Protein AF-A0A2M9EPD6-F1 (afdb_monomer)

Sequence (281 aa):
MLKRLTQIVHKYWQMTLCPGFVTVFDPDNYRGTPIKAIAFRKDTQNWQAIFEQPELEELVIHSPSREQLAALARLPQLKRLHLILARVKDIAFLGELGQLEELALTLVSGFSDLSPLAKLTHLRSLHIEYLRGVTDFSALASLTGLRFLSIDGSLDAKQSIDSFDFLAGLSALEVFCAHHVSCKAPYPMFAAALQLENLQEVHLGRSAFPLEEYAFWEIHFPDVPGSRHELAMKLDGSDNLYFLGKGSGRVSKGSKNAEPKIAEFERKYQAIKAKVLEGYK

Nearest PDB structures (foldseek):
  4tzh-assembly2_B  TM=6.743E-01  e=1.017E-04  Leptospira interrogans
  7xzh-assembly1_A  TM=6.802E-01  e=8.161E-05  Homo sapiens
  4u09-assembly1_A  TM=5.422E-01  e=7.250E-06  Leptospira interrogans serovar Copenhageni str. Fiocruz L1-130
  4u06-assembly1_A  TM=4.716E-01  e=4.217E-05  Leptospira interrogans serovar Copenhageni str. Fiocruz L1-130
  7txh-assembly2_E  TM=3.694E-01  e=2.592E-04  Homo sapiens

Radius of gyration: 21.32 Å; Cα contacts (8 Å, |Δi|>4): 564; chains: 1; bounding box: 41×43×60 Å

Solvent-accessible surface area (backbone atoms only — not comparable to full-atom values): 14707 Å² total; per-residue (Å²): 111,74,77,58,54,59,45,50,58,52,54,61,54,36,69,84,58,55,94,82,79,62,55,71,70,56,75,90,72,71,78,92,68,79,44,44,62,44,30,51,43,53,82,51,72,73,62,71,59,61,79,74,32,92,54,41,28,31,42,37,34,42,40,49,39,73,66,59,57,66,50,49,51,78,45,43,69,26,29,32,43,34,42,30,55,29,78,41,77,62,53,61,55,58,34,53,28,46,50,20,32,33,42,34,40,33,50,29,30,56,38,48,72,47,60,35,59,48,51,30,68,53,26,31,35,41,40,36,30,26,51,51,73,34,36,64,51,57,40,54,22,63,34,40,56,23,27,36,41,35,47,24,22,48,101,90,44,62,28,48,35,56,59,48,59,27,39,47,33,22,45,44,24,27,35,44,37,41,33,46,36,40,66,80,51,63,88,71,50,62,60,28,49,79,51,36,81,46,55,55,37,38,44,66,32,60,54,43,45,55,53,66,56,48,37,48,36,32,69,79,36,71,86,30,51,55,27,66,73,73,59,63,41,68,50,90,99,47,70,36,30,37,34,47,16,41,86,55,53,68,40,48,62,89,41,94,58,28,65,62,51,49,57,49,50,51,52,52,50,52,55,47,37,53,43,54,74,70,53,78,125

Mean predicted aligned error: 6.71 Å

pLDDT: mean 87.96, std 18.53, range [25.2, 98.69]

Secondary structure (DSSP, 8-state):
-HHHHHHHHHHHHHTT--SSS--B--GGG--SPPPSEEEEETT-TTGGGGGG-TT--EEEEES--HHHHHHGGG-TT-SEEEEES-B-S--GGGGG-TT-SEEEEES-BS----GGGGG-TT--EEEEE--BT----GGGGG-TT--EEEEE--SS-PEEES-SGGGGG-TT--EEEE-SEEE-PPSPTTGGGGG-TT--EEEE-TTTS-HHHHHHHHHH-TTSTTSS--SEEEPTT-SEEEESSTT--EEETTSTTHHHHHHHHHHHHHHHHHHHHT---

Foldseek 3Di:
DVVVVCCVVVVVVVVVPVPDPEPADDVVPDDPDQDQEYEYEQPDPPPVCCLVRPNHAYYEYAAHDPVRLVCLLVCLNHQYYAYACYEDCENLSVLSNQNHQEYHYYNYENDADPLSCLSNQNHAYYHYEDYPNHAEPLNLLSNCNHAYDAHAYDPVAAAHHAAPLSLLSNQNHAEYHYARHEYDDDPPRCPSVLNHPNHQEYYYHQARAALLNLLVLCVSPVPHHRSDDDQWDDDPPDQWTAGGYHPSGIDGVPDPCRVVSSVVSVVVSVVSNVCVVVPPD

Structure (mmCIF, N/CA/C/O backbone):
data_AF-A0A2M9EPD6-F1
#
_entry.id   AF-A0A2M9EPD6-F1
#
loop_
_atom_site.group_PDB
_atom_site.id
_atom_site.type_symbol
_atom_site.label_atom_id
_atom_site.label_alt_id
_atom_site.label_comp_id
_atom_site.label_asym_id
_atom_site.label_entity_id
_atom_site.label_seq_id
_atom_site.pdbx_PDB_ins_code
_atom_site.Cartn_x
_atom_site.Cartn_y
_atom_site.Cartn_z
_atom_site.occupancy
_atom_site.B_iso_or_equiv
_atom_site.auth_seq_id
_atom_site.auth_comp_id
_atom_site.auth_asym_id
_atom_site.auth_atom_id
_atom_site.pdbx_PDB_model_num
ATOM 1 N N . MET A 1 1 ? -22.235 3.766 -12.274 1.00 37.25 1 MET A N 1
ATOM 2 C CA . MET A 1 1 ? -21.067 3.057 -11.706 1.00 37.25 1 MET A CA 1
ATOM 3 C C . MET A 1 1 ? -19.822 3.935 -11.629 1.00 37.25 1 MET A C 1
ATOM 5 O O . MET A 1 1 ? -19.306 4.061 -10.531 1.00 37.25 1 MET A O 1
ATOM 9 N N . LEU A 1 2 ? -19.420 4.644 -12.697 1.00 25.20 2 LEU A N 1
ATOM 10 C CA . LEU A 1 2 ? -18.251 5.552 -12.690 1.00 25.20 2 LEU A CA 1
ATOM 11 C C . LEU A 1 2 ? -18.235 6.597 -11.547 1.00 25.20 2 LEU A C 1
ATOM 13 O O . LEU A 1 2 ? -17.183 6.858 -10.986 1.00 25.20 2 LEU A O 1
ATOM 17 N N . LYS A 1 3 ? -19.399 7.128 -11.127 1.00 27.23 3 LYS A N 1
ATOM 18 C CA . LYS A 1 3 ? -19.512 8.087 -10.002 1.00 27.23 3 LYS A CA 1
ATOM 19 C C . LYS A 1 3 ? -19.259 7.490 -8.602 1.00 27.23 3 LYS A C 1
ATOM 21 O O . LYS A 1 3 ? -18.973 8.252 -7.688 1.00 27.23 3 LYS A O 1
ATOM 26 N N . ARG A 1 4 ? -19.368 6.163 -8.416 1.00 33.31 4 ARG A N 1
ATOM 27 C CA . ARG A 1 4 ? -19.051 5.486 -7.137 1.00 33.31 4 ARG A CA 1
ATOM 28 C C . ARG A 1 4 ? -17.554 5.173 -7.011 1.00 33.31 4 ARG A C 1
ATOM 30 O O . ARG A 1 4 ? -17.037 5.200 -5.907 1.00 33.31 4 ARG A O 1
ATOM 37 N N . LEU A 1 5 ? -16.858 4.951 -8.128 1.00 32.72 5 LEU A N 1
ATOM 38 C CA . LEU A 1 5 ? -15.428 4.604 -8.168 1.00 32.72 5 LEU A CA 1
ATOM 39 C C . LEU A 1 5 ? -14.530 5.820 -7.905 1.00 32.72 5 LEU A C 1
ATOM 41 O O . LEU A 1 5 ? -13.608 5.748 -7.100 1.00 32.72 5 LEU A O 1
ATOM 45 N N . THR A 1 6 ? -14.892 6.989 -8.446 1.00 31.48 6 THR A N 1
ATOM 46 C CA . THR A 1 6 ? -14.236 8.253 -8.071 1.00 31.48 6 THR A CA 1
ATOM 47 C C . THR A 1 6 ? -14.502 8.613 -6.610 1.00 31.48 6 THR A C 1
ATOM 49 O O . THR A 1 6 ? -13.663 9.244 -5.995 1.00 31.48 6 THR A O 1
ATOM 52 N N . GLN A 1 7 ? -15.620 8.187 -6.009 1.00 34.31 7 GLN A N 1
ATOM 53 C CA . GLN A 1 7 ? -15.860 8.373 -4.573 1.00 34.31 7 GLN A CA 1
ATOM 54 C C . GLN A 1 7 ? -15.014 7.442 -3.702 1.00 34.31 7 GLN A C 1
ATOM 56 O O . GLN A 1 7 ? -14.675 7.848 -2.607 1.00 34.31 7 GLN A O 1
ATOM 61 N N . ILE A 1 8 ? -14.656 6.240 -4.157 1.00 38.31 8 ILE A N 1
ATOM 62 C CA . ILE A 1 8 ? -13.840 5.276 -3.399 1.00 38.31 8 ILE A CA 1
ATOM 63 C C . ILE A 1 8 ? -12.406 5.799 -3.284 1.00 38.31 8 ILE A C 1
ATOM 65 O O . ILE A 1 8 ? -11.949 6.064 -2.177 1.00 38.31 8 ILE A O 1
ATOM 69 N N . VAL A 1 9 ? -11.740 6.092 -4.405 1.00 36.06 9 VAL A N 1
ATOM 70 C CA . VAL A 1 9 ? -10.375 6.650 -4.393 1.00 36.06 9 VAL A CA 1
ATOM 71 C C . VAL A 1 9 ? -10.338 8.028 -3.723 1.00 36.06 9 VAL A C 1
ATOM 73 O O . VAL A 1 9 ? -9.442 8.288 -2.931 1.00 36.06 9 VAL A O 1
ATOM 76 N N . HIS A 1 10 ? -11.336 8.894 -3.941 1.00 36.06 10 HIS A N 1
ATOM 77 C CA . HIS A 1 10 ? -11.391 10.222 -3.312 1.00 36.06 10 HIS A CA 1
ATOM 78 C C . HIS A 1 10 ? -11.773 10.167 -1.818 1.00 36.06 10 HIS A C 1
ATOM 80 O O . HIS A 1 10 ? -11.314 11.008 -1.054 1.00 36.06 10 HIS A O 1
ATOM 86 N N . LYS A 1 11 ? -12.543 9.162 -1.368 1.00 39.94 11 LYS A N 1
ATOM 87 C CA . LYS A 1 11 ? -12.815 8.898 0.058 1.00 39.94 11 LYS A CA 1
ATOM 88 C C . LYS A 1 11 ? -11.572 8.350 0.764 1.00 39.94 11 LYS A C 1
ATOM 90 O O . LYS A 1 11 ? -11.274 8.801 1.862 1.00 39.94 11 LYS A O 1
ATOM 95 N N . TYR A 1 12 ? -10.819 7.449 0.128 1.00 41.03 12 TYR A N 1
ATOM 96 C CA . TYR A 1 12 ? -9.586 6.892 0.699 1.00 41.03 12 TYR A CA 1
ATOM 97 C C . TYR A 1 12 ? -8.396 7.870 0.633 1.00 41.03 12 TYR A C 1
ATOM 99 O O . TYR A 1 12 ? -7.574 7.879 1.543 1.00 41.03 12 TYR A O 1
ATOM 107 N N . TRP A 1 13 ? -8.345 8.775 -0.354 1.00 36.59 13 TRP A N 1
ATOM 108 C CA . TRP A 1 13 ? -7.404 9.910 -0.387 1.00 36.59 13 TRP A CA 1
ATOM 109 C C . TRP A 1 13 ? -7.743 11.024 0.620 1.00 36.59 13 TRP A C 1
ATOM 111 O O . TRP A 1 13 ? -6.837 11.685 1.119 1.00 36.59 13 TRP A O 1
ATOM 121 N N . GLN A 1 14 ? -9.019 11.248 0.962 1.00 37.97 14 GLN A N 1
ATOM 122 C CA . GLN A 1 14 ? -9.384 12.195 2.030 1.00 37.97 14 GLN A CA 1
ATOM 123 C C . GLN A 1 14 ? -8.928 11.729 3.423 1.00 37.97 14 GLN A C 1
ATOM 125 O O . GLN A 1 14 ? -8.788 12.556 4.317 1.00 37.97 14 GLN A O 1
ATOM 130 N N . MET A 1 15 ? -8.621 10.443 3.619 1.00 38.50 15 MET A N 1
ATOM 131 C CA . MET A 1 15 ? -8.120 9.944 4.907 1.00 38.50 15 MET A CA 1
ATOM 132 C C . MET A 1 15 ? -6.681 10.386 5.214 1.00 38.50 15 MET A C 1
ATOM 134 O O . MET A 1 15 ? -6.351 10.591 6.378 1.00 38.50 15 MET A O 1
ATOM 138 N N . THR A 1 16 ? -5.826 10.592 4.207 1.00 38.59 16 THR A N 1
ATOM 139 C CA . THR A 1 16 ? -4.473 11.150 4.411 1.00 38.59 16 THR A CA 1
ATOM 140 C C . THR A 1 16 ? -4.468 12.678 4.499 1.00 38.59 16 THR A C 1
ATOM 142 O O . THR A 1 16 ? -3.522 13.264 5.023 1.00 38.59 16 THR A O 1
ATOM 145 N N . LEU A 1 17 ? -5.539 13.341 4.054 1.00 35.94 17 LEU A N 1
ATOM 146 C CA . LEU A 1 17 ? -5.713 14.791 4.113 1.00 35.94 17 LEU A CA 1
ATOM 147 C C . LEU A 1 17 ? -7.177 15.130 4.422 1.00 35.94 17 LEU A C 1
ATOM 149 O O . LEU A 1 17 ? -7.923 15.561 3.543 1.00 35.94 17 LEU A O 1
ATOM 153 N N . CYS A 1 18 ? -7.577 15.015 5.687 1.00 32.91 18 CYS A N 1
ATOM 154 C CA . CYS A 1 18 ? -8.813 15.619 6.185 1.00 32.91 18 CYS A CA 1
ATOM 155 C C . CYS A 1 18 ? -8.490 16.916 6.954 1.00 32.91 18 CYS A C 1
ATOM 157 O O . CYS A 1 18 ? -8.525 16.920 8.183 1.00 32.91 18 CYS A O 1
ATOM 159 N N . PRO A 1 19 ? -8.212 18.057 6.286 1.00 32.19 19 PRO A N 1
ATOM 160 C CA . PRO A 1 19 ? -8.195 19.352 6.963 1.00 32.19 19 PRO A CA 1
ATOM 161 C C . PRO A 1 19 ? -9.610 19.871 7.293 1.00 32.19 19 PRO A C 1
ATOM 163 O O . PRO A 1 19 ? -9.733 20.963 7.837 1.00 32.19 19 PRO A O 1
ATOM 166 N N . GLY A 1 20 ? -10.682 19.132 6.959 1.00 32.59 20 GLY A N 1
ATOM 167 C CA . GLY A 1 20 ? -12.059 19.648 6.990 1.00 32.59 20 GLY A CA 1
ATOM 168 C C . GLY A 1 20 ? -13.028 19.059 8.023 1.00 32.59 20 GLY A C 1
ATOM 169 O O . GLY A 1 20 ? -14.061 19.676 8.255 1.00 32.59 20 GLY A O 1
ATOM 170 N N . PHE A 1 21 ? -12.747 17.904 8.636 1.00 34.91 21 PHE A N 1
ATOM 171 C CA . PHE A 1 21 ? -13.694 17.241 9.560 1.00 34.91 21 PHE A CA 1
ATOM 172 C C . PHE A 1 21 ? -13.043 16.614 10.796 1.00 34.91 21 PHE A C 1
ATOM 174 O O . PHE A 1 21 ? -13.650 15.814 11.500 1.00 34.91 21 PHE A O 1
ATOM 181 N N . VAL A 1 22 ? -11.819 17.028 11.104 1.00 38.47 22 VAL A N 1
ATOM 182 C CA . VAL A 1 22 ? -11.223 16.779 12.408 1.00 38.47 22 VAL A CA 1
ATOM 183 C C . VAL A 1 22 ? -11.503 18.010 13.259 1.00 38.47 22 VAL A C 1
ATOM 185 O O . VAL A 1 22 ? -10.799 19.013 13.160 1.00 38.47 22 VAL A O 1
ATOM 188 N N . THR A 1 23 ? -12.537 17.964 14.100 1.00 39.41 23 THR A N 1
ATOM 189 C CA . THR A 1 23 ? -12.526 18.836 15.276 1.00 39.41 23 THR A CA 1
ATOM 190 C C . THR A 1 23 ? -11.298 18.429 16.074 1.00 39.41 23 THR A C 1
ATOM 192 O O . THR A 1 23 ? -11.232 17.300 16.567 1.00 39.41 23 THR A O 1
ATOM 195 N N . VAL A 1 24 ? -10.304 19.316 16.163 1.00 45.22 24 VAL A N 1
ATOM 196 C CA . VAL A 1 24 ? -9.289 19.214 17.214 1.00 45.22 24 VAL A CA 1
ATOM 197 C C . VAL A 1 24 ? -10.073 19.030 18.503 1.00 45.22 24 VAL A C 1
ATOM 199 O O . VAL A 1 24 ? -10.935 19.855 18.804 1.00 45.22 24 VAL A O 1
ATOM 202 N N . PHE A 1 25 ? -9.865 17.906 19.185 1.00 46.47 25 PHE A N 1
ATOM 203 C CA . PHE A 1 25 ? -10.559 17.639 20.432 1.00 46.47 25 PHE A CA 1
ATOM 204 C C . PHE A 1 25 ? -10.219 18.758 21.418 1.00 46.47 25 PHE A C 1
ATOM 206 O O . PHE A 1 25 ? -9.086 18.842 21.890 1.00 46.47 25 PHE A O 1
ATOM 213 N N . ASP A 1 26 ? -11.191 19.635 21.659 1.00 50.91 26 ASP A N 1
ATOM 214 C CA . ASP A 1 26 ? -11.149 20.675 22.678 1.00 50.91 26 ASP A CA 1
ATOM 215 C C . ASP A 1 26 ? -12.069 20.226 23.825 1.00 50.91 26 ASP A C 1
ATOM 217 O O . ASP A 1 26 ? -13.286 20.446 23.766 1.00 50.91 26 ASP A O 1
ATOM 221 N N . PRO A 1 27 ? -11.524 19.521 24.834 1.00 49.84 27 PRO A N 1
ATOM 222 C CA . PRO A 1 27 ? -12.309 19.031 25.963 1.00 49.84 27 PRO A CA 1
ATOM 223 C C . PRO A 1 27 ? -12.959 20.162 26.768 1.00 49.84 27 PRO A C 1
ATOM 225 O O . PRO A 1 27 ? -13.966 19.919 27.432 1.00 49.84 27 PRO A O 1
ATOM 228 N N . ASP A 1 28 ? -12.440 21.390 26.678 1.00 44.78 28 ASP A N 1
ATOM 229 C CA . ASP A 1 28 ? -12.927 22.535 27.449 1.00 44.78 28 ASP A CA 1
ATOM 230 C C . ASP A 1 28 ? -14.186 23.180 26.828 1.00 44.78 28 ASP A C 1
ATOM 232 O O . ASP A 1 28 ? -14.860 23.982 27.476 1.00 44.78 28 ASP A O 1
ATOM 236 N N . ASN A 1 29 ? -14.566 22.799 25.599 1.00 45.09 29 ASN A N 1
ATOM 237 C CA . ASN A 1 29 ? -15.735 23.323 24.871 1.00 45.09 29 ASN A CA 1
ATOM 238 C C . ASN A 1 29 ? -16.935 22.351 24.802 1.00 45.09 29 ASN A C 1
ATOM 240 O O . ASN A 1 29 ? -17.868 22.543 24.012 1.00 45.09 29 ASN A O 1
ATOM 244 N N . TYR A 1 30 ? -16.936 21.292 25.615 1.00 53.91 30 TYR A N 1
ATOM 245 C CA . TYR A 1 30 ? -17.914 20.205 25.537 1.00 53.91 30 TYR A CA 1
ATOM 246 C C . TYR A 1 30 ? -19.350 20.632 25.919 1.00 53.91 30 TYR A C 1
ATOM 248 O O . TYR A 1 30 ? -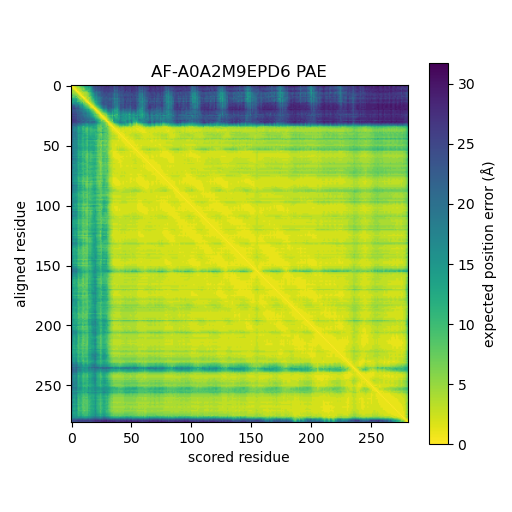19.607 21.125 27.017 1.00 53.91 30 TYR A O 1
ATOM 256 N N . ARG A 1 31 ? -20.324 20.391 25.022 1.00 53.03 31 ARG A N 1
ATOM 257 C CA . ARG A 1 31 ? -21.776 20.614 25.236 1.00 53.03 31 ARG A CA 1
ATOM 258 C C . ARG A 1 31 ? -22.627 19.361 24.955 1.00 53.03 31 ARG A C 1
ATOM 260 O O . ARG A 1 31 ? -23.604 19.427 24.214 1.00 53.03 31 ARG A O 1
ATOM 267 N N . GLY A 1 32 ? -22.257 18.207 25.516 1.00 57.59 32 GLY A N 1
ATOM 268 C CA . GLY A 1 32 ? -23.149 17.037 25.637 1.00 57.59 32 GLY A CA 1
ATOM 269 C C . GLY A 1 32 ? -23.633 16.374 24.337 1.00 57.59 32 GLY A C 1
ATOM 270 O O . GLY A 1 32 ? -24.616 15.638 24.371 1.00 57.59 32 GLY A O 1
ATOM 271 N N . THR A 1 33 ? -22.988 16.624 23.194 1.00 62.59 33 THR A N 1
ATOM 272 C CA . THR A 1 33 ? -23.312 15.943 21.927 1.00 62.59 33 THR A CA 1
ATOM 273 C C . THR A 1 33 ? -22.385 14.736 21.748 1.00 62.59 33 THR A C 1
ATOM 275 O O . THR A 1 33 ? -21.173 14.919 21.875 1.00 62.59 33 THR A O 1
ATOM 278 N N . PRO A 1 34 ? -22.902 13.526 21.456 1.00 69.50 34 PRO A N 1
ATOM 279 C CA . PRO A 1 34 ? -22.067 12.363 21.169 1.00 69.50 34 PRO A CA 1
ATOM 280 C C . PRO A 1 34 ? -21.129 12.623 19.986 1.00 69.50 34 PRO A C 1
ATOM 282 O O . PRO A 1 34 ? -21.567 13.030 18.907 1.00 69.50 34 PRO A O 1
ATOM 285 N N . ILE A 1 35 ? -19.832 12.392 20.188 1.00 77.06 35 ILE A N 1
ATOM 286 C CA . ILE A 1 35 ? -18.806 12.607 19.165 1.00 77.06 35 ILE A CA 1
ATOM 287 C C . ILE A 1 35 ? -18.454 11.270 18.512 1.00 77.06 35 ILE A C 1
ATOM 289 O O . ILE A 1 35 ? -18.066 10.324 19.193 1.00 77.06 35 ILE A O 1
ATOM 293 N N . LYS A 1 36 ? -18.552 11.209 17.179 1.00 83.69 36 LYS A N 1
ATOM 294 C CA . LYS A 1 36 ? -18.242 9.999 16.395 1.00 83.69 36 LYS A CA 1
ATOM 295 C C . LYS A 1 36 ? -16.793 9.894 15.941 1.00 83.69 36 LYS A C 1
ATOM 297 O O . LYS A 1 36 ? -16.323 8.785 15.696 1.00 83.69 36 LYS A O 1
ATOM 302 N N . ALA A 1 37 ? -16.111 11.029 15.815 1.00 84.44 37 ALA A N 1
ATOM 303 C CA . ALA A 1 37 ? -14.746 11.116 15.319 1.00 84.44 37 ALA A CA 1
ATOM 304 C C . ALA A 1 37 ? -13.932 12.093 16.163 1.00 84.44 37 ALA A C 1
ATOM 306 O O . ALA A 1 37 ? -14.358 13.224 16.397 1.00 84.44 37 ALA A O 1
ATOM 307 N N . ILE A 1 38 ? -12.765 11.651 16.620 1.00 84.88 38 ILE A N 1
ATOM 308 C CA . ILE A 1 38 ? -11.863 12.446 17.451 1.00 84.88 38 ILE A CA 1
ATOM 309 C C . ILE A 1 38 ? -10.458 12.397 16.864 1.00 84.88 38 ILE A C 1
ATOM 311 O O . ILE A 1 38 ? -9.991 11.336 16.451 1.00 84.88 38 ILE A O 1
ATOM 315 N N . ALA A 1 39 ? -9.750 13.530 16.903 1.00 85.81 39 ALA A N 1
ATOM 316 C CA . ALA A 1 39 ? -8.302 13.515 16.777 1.00 85.81 39 ALA A CA 1
ATOM 317 C C . ALA A 1 39 ? -7.599 14.263 17.896 1.00 85.81 39 ALA A C 1
ATOM 319 O O . ALA A 1 39 ? -8.050 15.320 18.347 1.00 85.81 39 ALA A O 1
ATOM 320 N N . PHE A 1 40 ? -6.446 13.733 18.291 1.00 84.94 40 PHE A N 1
ATOM 321 C CA . PHE A 1 40 ? -5.598 14.358 19.293 1.00 84.94 40 PHE A CA 1
ATOM 322 C C . PHE A 1 40 ? -4.113 14.036 19.096 1.00 84.94 40 PHE A C 1
ATOM 324 O O . PHE A 1 40 ? -3.716 13.259 18.223 1.00 84.94 40 PHE A O 1
ATOM 331 N N . ARG A 1 41 ? -3.268 14.675 19.908 1.00 91.56 41 ARG A N 1
ATOM 332 C CA . ARG A 1 41 ? -1.807 14.521 19.902 1.00 91.56 41 ARG A CA 1
ATOM 333 C C . ARG A 1 41 ? -1.310 14.064 21.278 1.00 91.56 41 ARG A C 1
ATOM 335 O O . ARG A 1 41 ? -2.083 14.012 22.237 1.00 91.56 41 ARG A O 1
ATOM 342 N N . LYS A 1 42 ? -0.013 13.759 21.415 1.00 91.31 42 LYS A N 1
ATOM 343 C CA . LYS A 1 42 ? 0.589 13.405 22.726 1.00 91.31 42 LYS A CA 1
ATOM 344 C C . LYS A 1 42 ? 0.324 14.405 23.847 1.00 91.31 42 LYS A C 1
ATOM 346 O O . LYS A 1 42 ? 0.294 14.007 25.003 1.00 91.31 42 LYS A O 1
ATOM 351 N N . ASP A 1 43 ? 0.241 15.685 23.513 1.00 90.06 43 ASP A N 1
ATOM 352 C CA . ASP A 1 43 ? 0.162 16.815 24.435 1.00 90.06 43 ASP A CA 1
ATOM 353 C C . ASP A 1 43 ? -1.274 17.288 24.681 1.00 90.06 43 ASP A C 1
ATOM 355 O O . ASP A 1 43 ? -1.487 18.219 25.456 1.00 90.06 43 ASP A O 1
ATOM 359 N N . THR A 1 44 ? -2.264 16.632 24.070 1.00 87.62 44 THR A N 1
ATOM 360 C CA . THR A 1 44 ? -3.674 16.906 24.338 1.00 87.62 44 THR A CA 1
ATOM 361 C C . THR A 1 44 ? -3.996 16.585 25.794 1.00 87.62 44 THR A C 1
ATOM 363 O O . THR A 1 44 ? -3.910 15.436 26.231 1.00 87.62 44 THR A O 1
ATOM 366 N N . GLN A 1 45 ? -4.369 17.618 26.545 1.00 87.19 45 GLN A N 1
ATOM 367 C CA . GLN A 1 45 ? -4.856 17.479 27.913 1.00 87.19 45 GLN A CA 1
ATOM 368 C C . GLN A 1 45 ? -6.216 16.777 27.913 1.00 87.19 45 GLN A C 1
ATOM 370 O O . GLN A 1 45 ? -6.960 16.868 26.940 1.00 87.19 45 GLN A O 1
ATOM 375 N N . ASN A 1 46 ? -6.536 16.063 28.994 1.00 87.44 46 ASN A N 1
ATOM 376 C CA . ASN A 1 46 ? -7.828 15.389 29.181 1.00 87.44 46 ASN A CA 1
ATOM 377 C C . ASN A 1 46 ? -8.239 14.454 28.024 1.00 87.44 46 ASN A C 1
ATOM 379 O O . ASN A 1 46 ? -9.426 14.215 27.807 1.00 87.44 46 ASN A O 1
ATOM 383 N N . TRP A 1 47 ? -7.277 13.883 27.286 1.00 91.00 47 TRP A N 1
ATOM 384 C CA . TRP A 1 47 ? -7.555 12.954 26.184 1.00 91.00 47 TRP A CA 1
ATOM 385 C C . TRP A 1 47 ? -8.343 11.717 26.644 1.00 91.00 47 TRP A C 1
ATOM 387 O O . TRP A 1 47 ? -9.005 11.077 25.838 1.00 91.00 47 TRP A O 1
ATOM 397 N N . GLN A 1 48 ? -8.319 11.379 27.937 1.00 92.94 48 GLN A N 1
ATOM 398 C CA . GLN A 1 48 ? -9.095 10.276 28.505 1.00 92.94 48 GLN A CA 1
ATOM 399 C C . GLN A 1 48 ? -10.616 10.477 28.377 1.00 92.94 48 GLN A C 1
ATOM 401 O O . GLN A 1 48 ? -11.355 9.498 28.442 1.00 92.94 48 GLN A O 1
ATOM 406 N N . ALA A 1 49 ? -11.098 11.696 28.118 1.00 88.81 49 ALA A N 1
ATOM 407 C CA . ALA A 1 49 ? -12.514 11.961 27.860 1.00 88.81 49 ALA A CA 1
ATOM 408 C C . ALA A 1 49 ? -13.062 11.235 26.609 1.00 88.81 49 ALA A C 1
ATOM 410 O O . ALA A 1 49 ? -14.277 11.121 26.444 1.00 88.81 49 AL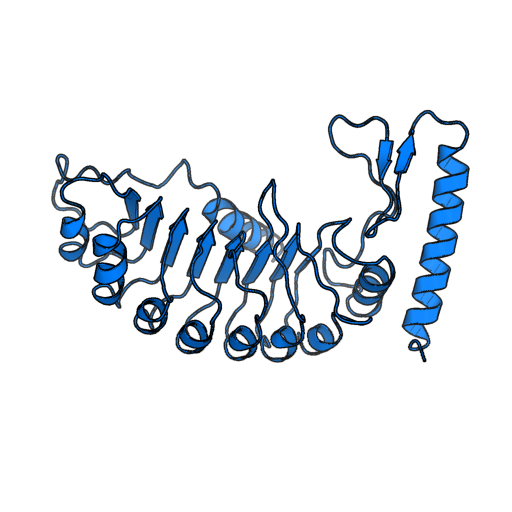A A O 1
ATOM 411 N N . ILE A 1 50 ? -12.197 10.657 25.760 1.00 90.06 50 ILE A N 1
ATOM 412 C CA . ILE A 1 50 ? -12.620 9.731 24.695 1.00 90.06 50 ILE A CA 1
ATOM 413 C C . ILE A 1 50 ? -13.373 8.502 25.223 1.00 90.06 50 ILE A C 1
ATOM 415 O O . ILE A 1 50 ? -14.206 7.953 24.509 1.00 90.06 50 ILE A O 1
ATOM 419 N N . PHE A 1 51 ? -13.114 8.070 26.463 1.00 92.19 51 PHE A N 1
ATOM 420 C CA . PHE A 1 51 ? -13.811 6.927 27.066 1.00 92.19 51 PHE A CA 1
ATOM 421 C C . PHE A 1 51 ? -15.265 7.238 27.430 1.00 92.19 51 PHE A C 1
ATOM 423 O O . PHE A 1 51 ? -16.046 6.321 27.661 1.00 92.19 51 PHE A O 1
ATOM 430 N N . GLU A 1 52 ? -15.629 8.518 27.474 1.00 89.56 52 GLU A N 1
ATOM 431 C CA . GLU A 1 52 ? -16.978 8.985 27.795 1.00 89.56 52 GLU A CA 1
ATOM 432 C C . GLU A 1 52 ? -17.835 9.177 26.536 1.00 89.56 52 GLU A C 1
ATOM 434 O O . GLU A 1 52 ? -18.982 9.604 26.634 1.00 89.56 52 GLU A O 1
ATOM 439 N N . GLN A 1 53 ? -17.298 8.870 25.348 1.00 88.62 53 GLN A N 1
ATOM 440 C CA . GLN A 1 53 ? -17.980 9.053 24.068 1.00 88.62 53 GLN A CA 1
ATOM 441 C C . GLN A 1 53 ? -18.605 7.728 23.592 1.00 88.62 53 GLN A C 1
ATOM 443 O O . GLN A 1 53 ? -17.921 6.922 22.956 1.00 88.62 53 GLN A O 1
ATOM 448 N N . PRO A 1 54 ? -19.904 7.477 23.859 1.00 85.56 54 PRO A N 1
ATOM 449 C CA . PRO A 1 54 ? -20.542 6.192 23.556 1.00 85.56 54 PRO A CA 1
ATOM 450 C C . PRO A 1 54 ? -20.679 5.914 22.054 1.00 85.56 54 PRO A C 1
ATOM 452 O O . PRO A 1 54 ? -20.848 4.764 21.660 1.00 85.56 54 PRO A O 1
ATOM 455 N N . GLU A 1 55 ? -20.608 6.951 21.216 1.00 88.50 55 GLU A N 1
ATOM 456 C CA . GLU A 1 55 ? -20.708 6.846 19.755 1.00 88.50 55 GLU A CA 1
ATOM 457 C C . GLU A 1 55 ? -19.352 6.972 19.045 1.00 88.50 55 GLU A C 1
ATOM 459 O O . GLU A 1 55 ? -19.320 7.104 17.822 1.00 88.50 55 GLU A O 1
ATOM 464 N N . LEU A 1 56 ? -18.230 6.949 19.777 1.00 90.88 56 LEU A N 1
ATOM 465 C CA . LEU A 1 56 ? -16.907 7.093 19.171 1.00 90.88 56 LEU A CA 1
ATOM 466 C C . LEU A 1 56 ? -16.585 5.890 18.280 1.00 90.88 56 LEU A C 1
ATOM 468 O O . LEU A 1 56 ? -16.365 4.786 18.771 1.00 90.88 56 LEU A O 1
ATOM 472 N N . GLU A 1 57 ? -16.498 6.131 16.977 1.00 91.62 57 GLU A N 1
ATOM 473 C CA . GLU A 1 57 ? -16.175 5.117 15.972 1.00 91.62 57 GLU A CA 1
ATOM 474 C C . GLU A 1 57 ? -14.837 5.379 15.275 1.00 91.62 57 GLU A C 1
ATOM 476 O O . GLU A 1 57 ? -14.248 4.450 14.723 1.00 91.62 57 GLU A O 1
ATOM 481 N N . GLU A 1 58 ? -14.369 6.628 15.263 1.00 90.38 58 GLU A N 1
ATOM 482 C CA . GLU A 1 58 ? -13.177 7.051 14.535 1.00 90.38 58 GLU A CA 1
ATOM 483 C C . GLU A 1 58 ? -12.189 7.782 15.425 1.00 90.38 58 GLU A C 1
ATOM 485 O O . GLU A 1 58 ? -12.541 8.728 16.134 1.00 90.38 58 GLU A O 1
ATOM 490 N N . LEU A 1 59 ? -10.931 7.360 15.342 1.00 92.69 59 LEU A N 1
ATOM 491 C CA . LEU A 1 59 ? -9.867 7.944 16.127 1.00 92.69 59 LEU A CA 1
ATOM 492 C C . LEU A 1 59 ? -8.608 8.176 15.296 1.00 92.69 59 LEU A C 1
ATOM 494 O O . LEU A 1 59 ? -8.063 7.253 14.693 1.00 92.69 59 LEU A O 1
ATOM 498 N N . VAL A 1 60 ? -8.110 9.409 15.326 1.00 91.56 60 VAL A N 1
ATOM 499 C CA . VAL A 1 60 ? -6.830 9.794 14.727 1.00 91.56 60 VAL A CA 1
ATOM 500 C C . VAL A 1 60 ? -5.894 10.260 15.834 1.00 91.56 60 VAL A C 1
ATOM 502 O O . VAL A 1 60 ? -6.209 11.191 16.573 1.00 91.56 60 VAL A O 1
ATOM 505 N N . ILE A 1 61 ? -4.721 9.643 15.965 1.00 93.12 61 ILE A N 1
ATOM 506 C CA . ILE A 1 61 ? -3.741 10.078 16.963 1.00 93.12 61 ILE A CA 1
ATOM 507 C C . ILE A 1 61 ? -2.407 10.386 16.313 1.00 93.12 61 ILE A C 1
ATOM 509 O O . ILE A 1 61 ? -1.761 9.520 15.719 1.00 93.12 61 ILE A O 1
ATOM 513 N N . HIS A 1 62 ? -1.961 11.627 16.494 1.00 91.75 62 HIS A N 1
ATOM 514 C CA . HIS A 1 62 ? -0.679 12.091 15.998 1.00 91.75 62 HIS A CA 1
ATOM 515 C C . HIS A 1 62 ? 0.381 12.088 17.097 1.00 91.75 62 HIS A C 1
ATOM 517 O O . HIS A 1 62 ? 0.295 12.804 18.094 1.00 91.75 62 HIS A O 1
ATOM 523 N N . SER A 1 63 ? 1.451 11.338 16.858 1.00 95.38 63 SER A N 1
ATOM 524 C CA . SER A 1 63 ? 2.559 11.128 17.784 1.00 95.38 63 SER A CA 1
ATOM 525 C C . SER A 1 63 ? 2.074 10.714 19.175 1.00 95.38 63 SER A C 1
ATOM 527 O O . SER A 1 63 ? 2.380 11.430 20.123 1.00 95.38 63 SER A O 1
ATOM 529 N N . PRO A 1 64 ? 1.310 9.614 19.318 1.00 95.75 64 PRO A N 1
ATOM 530 C CA . PRO A 1 64 ? 0.730 9.212 20.595 1.00 95.75 64 PRO A CA 1
ATOM 531 C C . PRO A 1 64 ? 1.791 8.949 21.672 1.00 95.75 64 PRO A C 1
ATOM 533 O O . PRO A 1 64 ? 2.885 8.449 21.395 1.00 95.75 64 PRO A O 1
ATOM 536 N N . SER A 1 65 ? 1.438 9.226 22.926 1.00 95.62 65 SER A N 1
ATOM 537 C CA . SER A 1 65 ? 2.205 8.777 24.088 1.00 95.62 65 SER A CA 1
ATOM 538 C C . SER A 1 65 ? 2.053 7.262 24.299 1.00 95.62 65 SER A C 1
ATOM 540 O O . SER A 1 65 ? 1.135 6.620 23.782 1.00 95.62 65 SER A O 1
ATOM 542 N N . ARG A 1 66 ? 2.937 6.665 25.110 1.00 93.31 66 ARG A N 1
ATOM 543 C CA . ARG A 1 66 ? 2.832 5.240 25.472 1.00 93.31 66 ARG A CA 1
ATOM 544 C C . ARG A 1 66 ? 1.526 4.924 26.208 1.00 93.31 66 ARG A C 1
ATOM 546 O O . ARG A 1 66 ? 0.976 3.844 26.023 1.00 93.31 66 ARG A O 1
ATOM 553 N N . GLU A 1 67 ? 1.051 5.854 27.033 1.00 94.19 67 GLU A N 1
ATOM 554 C CA . GLU A 1 67 ? -0.208 5.714 27.768 1.00 94.19 67 GLU A CA 1
ATOM 555 C C . GLU A 1 67 ? -1.410 5.748 26.817 1.00 94.19 67 GLU A C 1
ATOM 557 O O . GLU A 1 67 ? -2.267 4.872 26.893 1.00 94.19 67 GLU A O 1
ATOM 562 N N . GLN A 1 68 ? -1.419 6.685 25.861 1.00 95.62 68 GLN A N 1
ATOM 563 C CA . GLN A 1 68 ? -2.463 6.783 24.836 1.00 95.62 68 GLN A CA 1
ATOM 564 C C . GLN A 1 68 ? -2.534 5.516 23.971 1.00 95.62 68 GLN A C 1
ATOM 566 O O . GLN A 1 68 ? -3.622 5.013 23.715 1.00 95.62 68 GLN A O 1
ATOM 571 N N . LEU A 1 69 ? -1.385 4.952 23.575 1.00 94.69 69 LEU A N 1
ATOM 572 C CA . LEU A 1 69 ? -1.329 3.685 22.831 1.00 94.69 69 LEU A CA 1
ATOM 573 C C . LEU A 1 69 ? -1.886 2.509 23.640 1.00 94.69 69 LEU A C 1
ATOM 575 O O . LEU A 1 69 ? -2.688 1.736 23.124 1.00 94.69 69 LEU A O 1
ATOM 579 N N . ALA A 1 70 ? -1.490 2.379 24.910 1.00 92.06 70 ALA A N 1
ATOM 580 C CA . ALA A 1 70 ? -1.979 1.309 25.781 1.00 92.06 70 ALA A CA 1
ATOM 581 C C . ALA A 1 70 ? -3.495 1.408 26.029 1.00 92.06 70 ALA A C 1
ATOM 583 O O . ALA A 1 70 ? -4.171 0.397 26.213 1.00 92.06 70 ALA A O 1
ATOM 584 N N . ALA A 1 71 ? -4.033 2.625 26.006 1.00 94.69 71 ALA A N 1
ATOM 585 C CA . ALA A 1 71 ? -5.452 2.896 26.151 1.00 94.69 71 ALA A CA 1
ATOM 586 C C . ALA A 1 71 ? -6.307 2.451 24.953 1.00 94.69 71 ALA A C 1
ATOM 588 O O . ALA A 1 71 ? -7.502 2.233 25.145 1.00 94.69 71 ALA A O 1
ATOM 589 N N . LEU A 1 72 ? -5.733 2.288 23.754 1.00 95.00 72 LEU A N 1
ATOM 590 C CA . LEU A 1 72 ? -6.496 1.957 22.543 1.00 95.00 72 LEU A CA 1
ATOM 591 C C . LEU A 1 72 ? -7.279 0.650 22.674 1.00 95.00 72 LEU A C 1
ATOM 593 O O . LEU A 1 72 ? -8.428 0.597 22.255 1.00 95.00 72 LEU A O 1
ATOM 597 N N . ALA A 1 73 ? -6.718 -0.365 23.338 1.00 93.06 73 ALA A N 1
ATOM 598 C CA . ALA A 1 73 ? -7.395 -1.648 23.564 1.00 93.06 73 ALA A CA 1
ATOM 599 C C . ALA A 1 73 ? -8.701 -1.527 24.381 1.00 93.06 73 ALA A C 1
ATOM 601 O O . ALA A 1 73 ? -9.506 -2.451 24.405 1.00 93.06 73 ALA A O 1
ATOM 602 N N . ARG A 1 74 ? -8.934 -0.387 25.049 1.00 95.06 74 ARG A N 1
ATOM 603 C CA . ARG A 1 74 ? -10.170 -0.092 25.791 1.00 95.06 74 ARG A CA 1
ATOM 604 C C . ARG A 1 74 ? -11.277 0.496 24.909 1.00 95.06 74 ARG A C 1
ATOM 606 O O . ARG A 1 74 ? -12.327 0.845 25.439 1.00 95.06 74 ARG A O 1
ATOM 613 N N . LEU A 1 75 ? -11.045 0.627 23.602 1.00 95.62 75 LEU A N 1
ATOM 614 C CA . LEU A 1 75 ? -11.997 1.158 22.625 1.00 95.62 75 LEU A CA 1
ATOM 615 C C . LEU A 1 75 ? -12.354 0.102 21.553 1.00 95.62 75 LEU A C 1
ATOM 617 O O . LEU A 1 75 ? -12.180 0.360 20.360 1.00 95.62 75 LEU A O 1
ATOM 621 N N . PRO A 1 76 ? -12.842 -1.098 21.935 1.00 95.06 76 PRO A N 1
ATOM 622 C CA . PRO A 1 76 ? -13.110 -2.191 20.992 1.00 95.06 76 PRO A CA 1
ATOM 623 C C . PRO A 1 76 ? -14.215 -1.873 19.970 1.00 95.06 76 PRO A C 1
ATOM 625 O O . PRO A 1 76 ? -14.371 -2.600 18.992 1.00 95.06 76 PRO A O 1
ATOM 628 N N . GLN A 1 77 ? -14.981 -0.801 20.190 1.00 94.75 77 GLN A N 1
ATOM 629 C CA . GLN A 1 77 ? -16.024 -0.316 19.288 1.00 94.75 77 GLN A CA 1
ATOM 630 C C . GLN A 1 77 ? -15.498 0.496 18.092 1.00 94.75 77 GLN A C 1
ATOM 632 O O . GLN A 1 77 ? -16.288 0.835 17.210 1.00 94.75 77 GLN A O 1
ATOM 637 N N . LEU A 1 78 ? -14.206 0.853 18.063 1.00 96.19 78 LEU A N 1
ATOM 638 C CA . LEU A 1 78 ? -13.642 1.638 16.964 1.00 96.19 78 LEU A CA 1
ATOM 639 C C . LEU A 1 78 ? -13.793 0.899 15.632 1.00 96.19 78 LEU A C 1
ATOM 641 O O . LEU A 1 78 ? -13.426 -0.267 15.503 1.00 96.19 78 LEU A O 1
ATOM 645 N N . LYS A 1 79 ? -14.270 1.634 14.628 1.00 95.06 79 LYS A N 1
ATOM 646 C CA . LYS A 1 79 ? -14.355 1.192 13.233 1.00 95.06 79 LYS A CA 1
ATOM 647 C C . LYS A 1 79 ? -13.223 1.752 12.384 1.00 95.06 79 LYS A C 1
ATOM 649 O O . LYS A 1 79 ? -12.857 1.139 11.385 1.00 95.06 79 LYS A O 1
ATOM 654 N N . ARG A 1 80 ? -12.680 2.915 12.756 1.00 93.75 80 ARG A N 1
ATOM 655 C CA . ARG A 1 80 ? -11.652 3.633 11.995 1.00 93.75 80 ARG A CA 1
ATOM 656 C C . ARG A 1 80 ? -10.536 4.091 12.926 1.00 93.75 80 ARG A C 1
ATOM 658 O O . ARG A 1 80 ? -10.797 4.762 13.924 1.00 93.75 80 ARG A O 1
ATOM 665 N N . LEU A 1 81 ? -9.295 3.735 12.603 1.00 96.06 81 LEU A N 1
ATOM 666 C CA . LEU A 1 81 ? -8.119 4.138 13.375 1.00 96.06 81 LEU A CA 1
ATOM 667 C C . LEU A 1 81 ? -7.003 4.633 12.457 1.00 96.06 81 LEU A C 1
ATOM 669 O O . LEU A 1 81 ? -6.587 3.924 11.543 1.00 96.06 81 LEU A O 1
ATOM 673 N N . HIS A 1 82 ? -6.457 5.809 12.762 1.00 95.00 82 HIS A N 1
ATOM 674 C CA . HIS A 1 82 ? -5.249 6.330 12.127 1.00 95.00 82 HIS A CA 1
ATOM 675 C C . HIS A 1 82 ? -4.187 6.653 13.173 1.00 95.00 82 HIS A C 1
ATOM 677 O O . HIS A 1 82 ? -4.367 7.525 14.025 1.00 95.00 82 HIS A O 1
ATOM 683 N N . LEU A 1 83 ? -3.057 5.955 13.097 1.00 96.06 83 LEU A N 1
ATOM 684 C CA . LEU A 1 83 ? -1.877 6.256 13.901 1.00 96.06 83 LEU A CA 1
ATOM 685 C C . LEU A 1 83 ? -0.832 6.955 13.039 1.00 96.06 83 LEU A C 1
ATOM 687 O O . LEU A 1 83 ? -0.364 6.398 12.048 1.00 96.06 83 LEU A O 1
ATOM 691 N N . ILE A 1 84 ? -0.441 8.158 13.453 1.00 94.25 84 ILE A N 1
ATOM 692 C CA . ILE A 1 84 ? 0.548 8.979 12.753 1.00 94.25 84 ILE A CA 1
ATOM 693 C C . ILE A 1 84 ? 1.765 9.148 13.656 1.00 94.25 84 ILE A C 1
ATOM 695 O O . ILE A 1 84 ? 1.622 9.500 14.827 1.00 94.25 84 ILE A O 1
ATOM 699 N N . LEU A 1 85 ? 2.974 8.947 13.126 1.00 95.00 85 LEU A N 1
ATOM 700 C CA . LEU A 1 85 ? 4.239 9.197 13.829 1.00 95.00 85 LEU A CA 1
ATOM 701 C C . LEU A 1 85 ? 4.326 8.489 15.195 1.00 95.00 85 LEU A C 1
ATOM 703 O O . LEU A 1 85 ? 4.778 9.066 16.188 1.00 95.00 85 LEU A O 1
ATOM 707 N N . ALA A 1 86 ? 3.864 7.241 15.256 1.00 96.12 86 ALA A N 1
ATOM 708 C CA . ALA A 1 86 ? 3.857 6.442 16.475 1.00 96.12 86 ALA A CA 1
ATOM 709 C C . ALA A 1 86 ? 5.119 5.570 16.602 1.00 96.12 86 ALA A C 1
ATOM 711 O O . ALA A 1 86 ? 5.665 5.052 15.626 1.00 96.12 86 ALA A O 1
ATOM 712 N N . ARG A 1 87 ? 5.579 5.369 17.841 1.00 95.69 87 ARG A N 1
ATOM 713 C CA . ARG A 1 87 ? 6.650 4.420 18.162 1.00 95.69 87 ARG A CA 1
ATOM 714 C C . ARG A 1 87 ? 6.140 3.403 19.169 1.00 95.69 87 ARG A C 1
ATOM 716 O O . ARG A 1 87 ? 5.922 3.734 20.332 1.00 95.69 87 ARG A O 1
ATOM 723 N N . VAL A 1 88 ? 5.979 2.171 18.713 1.00 95.25 88 VAL A N 1
ATOM 724 C CA . VAL A 1 88 ? 5.445 1.047 19.487 1.00 95.25 88 VAL A CA 1
ATOM 725 C C . VAL A 1 88 ? 6.502 -0.050 19.596 1.00 95.25 88 VAL A C 1
ATOM 727 O O . VAL A 1 88 ? 7.458 -0.049 18.831 1.00 95.25 88 VAL A O 1
ATOM 730 N N . LYS A 1 89 ? 6.382 -0.956 20.571 1.00 94.06 89 LYS A N 1
ATOM 731 C CA . LYS A 1 89 ? 7.233 -2.165 20.632 1.00 94.06 89 LYS A CA 1
ATOM 732 C C . LYS A 1 89 ? 6.631 -3.334 19.848 1.00 94.06 89 LYS A C 1
ATOM 734 O O . LYS A 1 89 ? 7.355 -4.202 19.379 1.00 94.06 89 LYS A O 1
ATOM 739 N N . ASP A 1 90 ? 5.312 -3.328 19.728 1.00 95.38 90 ASP A N 1
ATOM 740 C CA . ASP A 1 90 ? 4.484 -4.282 19.010 1.00 95.38 90 ASP A CA 1
ATOM 741 C C . ASP A 1 90 ? 3.142 -3.604 18.688 1.00 95.38 90 ASP A C 1
ATOM 743 O O . ASP A 1 90 ? 2.864 -2.495 19.156 1.00 95.38 90 ASP A O 1
ATOM 747 N N . ILE A 1 91 ? 2.320 -4.273 17.887 1.00 96.69 91 ILE A N 1
ATOM 748 C CA . ILE A 1 91 ? 0.962 -3.835 17.548 1.00 96.69 91 ILE A CA 1
ATOM 749 C C . ILE A 1 91 ? -0.101 -4.813 18.066 1.00 96.69 91 ILE A C 1
ATOM 751 O O . ILE A 1 91 ? -1.184 -4.909 17.492 1.00 96.69 91 ILE A O 1
ATOM 755 N N . ALA A 1 92 ? 0.176 -5.547 19.151 1.00 96.19 92 ALA A N 1
ATOM 756 C CA . ALA A 1 92 ? -0.748 -6.558 19.674 1.00 96.19 92 ALA A CA 1
ATOM 757 C C . ALA A 1 92 ? -2.119 -5.963 20.037 1.00 96.19 92 ALA A C 1
ATOM 759 O O . ALA A 1 92 ? -3.146 -6.597 19.806 1.00 96.19 92 ALA A O 1
ATOM 760 N N . PHE A 1 93 ? -2.137 -4.714 20.519 1.00 95.19 93 PHE A N 1
ATOM 761 C CA . PHE A 1 93 ? -3.359 -3.974 20.847 1.00 95.19 93 PHE A CA 1
ATOM 762 C C . PHE A 1 93 ? -4.301 -3.779 19.650 1.00 95.19 93 PHE A C 1
ATOM 764 O O . PHE A 1 93 ? -5.506 -3.675 19.861 1.00 95.19 93 PHE A O 1
ATOM 771 N N . LEU A 1 94 ? -3.791 -3.744 18.408 1.00 96.81 94 LEU A N 1
ATOM 772 C CA . LEU A 1 94 ? -4.650 -3.653 17.222 1.00 96.81 94 LEU A CA 1
ATOM 773 C C . LEU A 1 94 ? -5.527 -4.896 17.098 1.00 96.81 94 LEU A C 1
ATOM 775 O O . LEU A 1 94 ? -6.688 -4.781 16.735 1.00 96.81 94 LEU A O 1
ATOM 779 N N . GLY A 1 95 ? -5.010 -6.066 17.475 1.00 95.25 95 GLY A N 1
ATOM 780 C CA . GLY A 1 95 ? -5.745 -7.324 17.412 1.00 95.25 95 GLY A CA 1
ATOM 781 C C . GLY A 1 95 ? -6.970 -7.402 18.332 1.00 95.25 95 GLY A C 1
ATOM 782 O O . GLY A 1 95 ? -7.804 -8.282 18.142 1.00 95.25 95 GLY A O 1
ATOM 783 N N . GLU A 1 96 ? -7.091 -6.490 19.301 1.00 96.31 96 GLU A N 1
ATOM 784 C CA . GLU A 1 96 ? -8.241 -6.386 20.210 1.00 96.31 96 GLU A CA 1
ATOM 785 C C . GLU A 1 96 ? -9.345 -5.463 19.652 1.00 96.31 96 GLU A C 1
ATOM 787 O O . GLU A 1 96 ? -10.464 -5.434 20.163 1.00 96.31 96 GLU A O 1
ATOM 792 N N . LEU A 1 97 ? -9.064 -4.735 18.566 1.00 97.00 97 LEU A N 1
ATOM 793 C CA . LEU A 1 97 ? -9.998 -3.826 17.900 1.00 97.00 97 LEU A CA 1
ATOM 794 C C . LEU A 1 97 ? -10.779 -4.555 16.798 1.00 97.00 97 LEU A C 1
ATOM 796 O O . LEU A 1 97 ? -10.749 -4.183 15.627 1.00 97.00 97 LEU A O 1
ATOM 800 N N . GLY A 1 98 ? -11.476 -5.630 17.175 1.00 94.75 98 GLY A N 1
ATOM 801 C CA . GLY A 1 98 ? -12.117 -6.557 16.234 1.00 94.75 98 GLY A CA 1
ATOM 802 C C . GLY A 1 98 ? -13.202 -5.947 15.334 1.00 94.75 98 GLY A C 1
ATOM 803 O O . GLY A 1 98 ? -13.559 -6.567 14.339 1.00 94.75 98 GLY A O 1
ATOM 804 N N . GLN A 1 99 ? -13.710 -4.750 15.653 1.00 97.25 99 GLN A N 1
ATOM 805 C CA . GLN A 1 99 ? -14.685 -4.016 14.835 1.00 97.25 99 GLN A CA 1
ATOM 806 C C . GLN A 1 99 ? -14.041 -3.058 13.817 1.00 97.25 99 GLN A C 1
ATOM 808 O O . GLN A 1 99 ? -14.770 -2.371 13.102 1.00 97.25 99 GLN A O 1
ATOM 813 N N . LEU A 1 100 ? -12.704 -3.000 13.723 1.00 97.19 100 LEU A N 1
ATOM 814 C CA . LEU A 1 100 ? -12.037 -2.136 12.748 1.00 97.19 100 LEU A CA 1
ATOM 815 C C . LEU A 1 100 ? -12.387 -2.540 11.316 1.00 97.19 100 LEU A C 1
ATOM 817 O O . LEU A 1 100 ? -12.150 -3.666 10.880 1.00 97.19 100 LEU A O 1
ATOM 821 N N . GLU A 1 101 ? -12.884 -1.559 10.575 1.00 95.94 101 GLU A N 1
ATOM 822 C CA . GLU A 1 101 ? -13.171 -1.625 9.148 1.00 95.94 101 GLU A CA 1
ATOM 823 C C . GLU A 1 101 ? -12.087 -0.894 8.342 1.00 95.94 101 GLU A C 1
ATOM 825 O O . GLU A 1 101 ? -11.770 -1.299 7.221 1.00 95.94 101 GLU A O 1
ATOM 830 N N . GLU A 1 102 ? -11.475 0.150 8.909 1.00 94.56 102 GLU A N 1
ATOM 831 C CA . GLU A 1 102 ? -10.434 0.943 8.250 1.00 94.56 102 GLU A CA 1
ATOM 832 C C . GLU A 1 102 ? -9.258 1.220 9.203 1.00 94.56 102 GLU A C 1
ATOM 834 O O . GLU A 1 102 ? -9.440 1.679 10.335 1.00 94.56 102 GLU A O 1
ATOM 839 N N . LEU A 1 103 ? -8.038 0.952 8.733 1.00 96.56 103 LEU A N 1
ATOM 840 C CA . LEU A 1 103 ? -6.803 1.157 9.485 1.00 96.56 103 LEU A CA 1
ATOM 841 C C . LEU A 1 103 ? -5.781 1.910 8.634 1.00 96.56 103 LEU A C 1
ATOM 843 O O . LEU A 1 103 ? -5.436 1.477 7.535 1.00 96.56 103 LEU A O 1
ATOM 847 N N . ALA A 1 104 ? -5.250 3.001 9.179 1.00 95.88 104 ALA A N 1
ATOM 848 C CA . ALA A 1 104 ? -4.137 3.739 8.602 1.00 95.88 104 ALA A CA 1
ATOM 849 C C . ALA A 1 104 ? -2.951 3.788 9.577 1.00 95.88 104 ALA A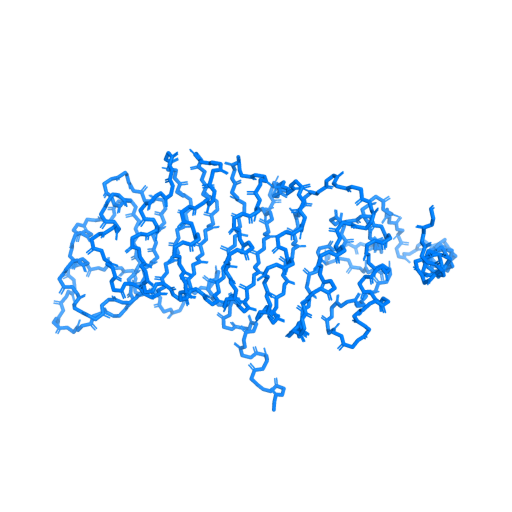 C 1
ATOM 851 O O . ALA A 1 104 ? -3.094 4.156 10.747 1.00 95.88 104 ALA A O 1
ATOM 852 N N . LEU A 1 105 ? -1.763 3.434 9.090 1.00 96.56 105 LEU A N 1
ATOM 853 C CA . LEU A 1 105 ? -0.508 3.500 9.835 1.00 96.56 105 LEU A CA 1
ATOM 854 C C . LEU A 1 105 ? 0.497 4.348 9.050 1.00 96.56 105 LEU A C 1
ATOM 856 O O . LEU A 1 105 ? 1.061 3.890 8.058 1.00 96.56 105 LEU A O 1
ATOM 860 N N . THR A 1 106 ? 0.739 5.572 9.515 1.00 95.31 106 THR A N 1
ATOM 861 C CA . THR A 1 106 ? 1.641 6.533 8.868 1.00 95.31 106 THR A CA 1
ATOM 862 C C . THR A 1 106 ? 2.863 6.777 9.742 1.00 95.31 106 THR A C 1
ATOM 864 O O . THR A 1 106 ? 2.750 7.261 10.870 1.00 95.31 106 THR A O 1
ATOM 867 N N . LEU A 1 107 ? 4.050 6.476 9.218 1.00 95.50 107 LEU A N 1
ATOM 868 C CA . LEU A 1 107 ? 5.340 6.670 9.881 1.00 95.50 107 LEU A CA 1
ATOM 869 C C . LEU A 1 107 ? 5.397 5.989 11.260 1.00 95.50 107 LEU A C 1
ATOM 871 O O . LEU A 1 107 ? 5.896 6.560 12.235 1.00 95.50 107 LEU A O 1
ATOM 875 N N . VAL A 1 108 ? 4.861 4.770 11.353 1.00 96.88 108 VAL A N 1
ATOM 876 C CA . VAL A 1 108 ? 4.866 3.975 12.588 1.00 96.88 108 VAL A CA 1
ATOM 877 C C . VAL A 1 108 ? 6.112 3.090 12.628 1.00 96.88 108 VAL A C 1
ATOM 879 O O . VAL A 1 108 ? 6.571 2.575 11.611 1.00 96.88 108 VAL A O 1
ATOM 882 N N . SER A 1 109 ? 6.717 2.929 13.804 1.00 97.19 109 SER A N 1
ATOM 883 C CA . SER A 1 109 ? 7.985 2.203 13.940 1.00 97.19 109 SER A CA 1
ATOM 884 C C . SER A 1 109 ? 8.111 1.431 15.248 1.00 97.19 109 SER A C 1
ATOM 886 O O . SER A 1 109 ? 7.379 1.685 16.206 1.00 97.19 109 SER A O 1
ATOM 888 N N . GLY A 1 110 ? 9.108 0.542 15.292 1.00 96.81 110 GLY A N 1
ATOM 889 C CA . GLY A 1 110 ? 9.536 -0.173 16.500 1.00 96.81 110 GLY A CA 1
ATOM 890 C C . GLY A 1 110 ? 8.982 -1.592 16.640 1.00 96.81 110 GLY A C 1
ATOM 891 O O . GLY A 1 110 ? 9.183 -2.215 17.678 1.00 96.81 110 GLY A O 1
ATOM 892 N N . PHE A 1 111 ? 8.360 -2.105 15.580 1.00 97.44 111 PHE A N 1
ATOM 893 C CA . PHE A 1 111 ? 7.872 -3.472 15.446 1.00 97.44 111 PHE A CA 1
ATOM 894 C C . PHE A 1 111 ? 8.200 -3.996 14.039 1.00 97.44 111 PHE A C 1
ATOM 896 O O . PHE A 1 111 ? 8.481 -3.210 13.132 1.00 97.44 111 PHE A O 1
ATOM 903 N N . SER A 1 112 ? 8.178 -5.315 13.876 1.00 97.38 112 SER A N 1
ATOM 904 C CA . SER A 1 112 ? 8.382 -6.001 12.591 1.00 97.38 112 SER A CA 1
ATOM 905 C C . SER A 1 112 ? 7.295 -7.033 12.287 1.00 97.38 112 SER A C 1
ATOM 907 O O . SER A 1 112 ? 7.142 -7.422 11.137 1.00 97.38 112 SER A O 1
ATOM 909 N N . ASP A 1 113 ? 6.555 -7.481 13.306 1.00 98.12 113 ASP A N 1
ATOM 910 C CA . ASP A 1 113 ? 5.531 -8.516 13.185 1.00 98.12 113 ASP A CA 1
ATOM 911 C C . ASP A 1 113 ? 4.146 -7.905 12.923 1.00 98.12 113 ASP A C 1
ATOM 913 O O . ASP A 1 113 ? 3.654 -7.090 13.710 1.00 98.12 113 ASP A O 1
ATOM 917 N N . LEU A 1 114 ? 3.525 -8.322 11.816 1.00 98.44 114 LEU A N 1
ATOM 918 C CA . LEU A 1 114 ? 2.169 -7.944 11.415 1.00 98.44 114 LEU A CA 1
ATOM 919 C C . LEU A 1 114 ? 1.102 -8.979 11.793 1.00 98.44 114 LEU A C 1
ATOM 921 O O . LEU A 1 114 ? -0.078 -8.734 11.545 1.00 98.44 114 LEU A O 1
ATOM 925 N N . SER A 1 115 ? 1.470 -10.100 12.421 1.00 98.19 115 SER A N 1
ATOM 926 C CA . SER A 1 115 ? 0.536 -11.165 12.803 1.00 98.19 115 SER A CA 1
ATOM 927 C C . SER A 1 115 ? -0.694 -10.694 13.599 1.00 98.19 115 SER A C 1
ATOM 929 O O . SER A 1 115 ? -1.773 -11.245 13.361 1.00 98.19 115 SER A O 1
ATOM 931 N N . PRO A 1 116 ? -0.643 -9.641 14.451 1.00 97.81 116 PRO A N 1
ATOM 932 C CA . PRO A 1 116 ? -1.844 -9.162 15.136 1.00 97.81 116 PRO A CA 1
ATOM 933 C C . PRO A 1 116 ? -2.938 -8.642 14.195 1.00 97.81 116 PRO A C 1
ATOM 935 O O . PRO A 1 116 ? -4.115 -8.704 14.551 1.00 97.81 116 PRO A O 1
ATOM 938 N N . LEU A 1 117 ? -2.578 -8.173 12.991 1.00 98.25 117 LEU A N 1
ATOM 939 C CA . LEU A 1 117 ? -3.548 -7.701 11.999 1.00 98.25 117 LEU A CA 1
ATOM 940 C C . LEU A 1 117 ? -4.473 -8.823 11.517 1.00 98.25 117 LEU A C 1
ATOM 942 O O . LEU A 1 117 ? -5.617 -8.541 11.183 1.00 98.25 117 LEU A O 1
ATOM 946 N N . ALA A 1 118 ? -4.039 -10.087 11.562 1.00 96.56 118 ALA A N 1
ATOM 947 C CA . ALA A 1 118 ? -4.844 -11.235 11.135 1.00 96.56 118 ALA A CA 1
ATOM 948 C C . ALA A 1 118 ? -6.158 -11.399 11.925 1.00 96.56 118 ALA A C 1
ATOM 950 O O . ALA A 1 118 ? -7.096 -12.039 11.453 1.00 96.56 118 ALA A O 1
ATOM 951 N N . LYS A 1 119 ? -6.252 -10.808 13.126 1.00 97.25 119 LYS A N 1
ATOM 952 C CA . LYS A 1 119 ? -7.480 -10.804 13.935 1.00 97.25 119 LYS A CA 1
ATOM 953 C C . LYS A 1 119 ? -8.538 -9.812 13.426 1.00 97.25 119 LYS A C 1
ATOM 955 O O . LYS A 1 119 ? -9.705 -9.928 13.798 1.00 97.25 119 LYS A O 1
ATOM 960 N N . LEU A 1 120 ? -8.166 -8.854 12.572 1.00 97.81 120 LEU A N 1
ATOM 961 C CA . LEU A 1 120 ? -9.044 -7.798 12.058 1.00 97.81 120 LEU A CA 1
ATOM 962 C C . LEU A 1 120 ? -9.916 -8.297 10.894 1.00 97.81 120 LEU A C 1
ATOM 964 O O . LEU A 1 120 ? -9.843 -7.812 9.769 1.00 97.81 120 LEU A O 1
ATOM 968 N N . THR A 1 121 ? -10.769 -9.285 11.157 1.00 95.56 121 THR A N 1
ATOM 969 C CA . THR A 1 121 ? -11.603 -9.958 10.137 1.00 95.56 121 THR A CA 1
ATOM 970 C C . THR A 1 121 ? -12.642 -9.041 9.465 1.00 95.56 121 THR A C 1
ATOM 972 O O . THR A 1 121 ? -13.099 -9.301 8.343 1.00 95.56 121 THR A O 1
ATOM 975 N N . HIS A 1 122 ? -12.985 -7.926 10.115 1.00 96.88 122 HIS A N 1
ATOM 976 C CA . HIS A 1 122 ? -13.866 -6.891 9.576 1.00 96.88 122 HIS A CA 1
ATOM 977 C C . HIS A 1 122 ? -13.139 -5.839 8.728 1.00 96.88 122 HIS A C 1
ATOM 979 O O . HIS A 1 122 ? -13.811 -5.045 8.071 1.00 96.88 122 HIS A O 1
ATOM 985 N N . LEU A 1 123 ? -11.802 -5.872 8.655 1.00 97.25 123 LEU A N 1
ATOM 986 C CA . LEU A 1 123 ? -11.027 -4.866 7.937 1.00 97.25 123 LEU A CA 1
ATOM 987 C C . LEU A 1 123 ? -11.346 -4.897 6.437 1.00 97.25 123 LEU A C 1
ATOM 989 O O . LEU A 1 123 ? -11.393 -5.956 5.802 1.00 97.25 123 LEU A O 1
ATOM 993 N N . ARG A 1 124 ? -11.600 -3.715 5.877 1.00 96.06 124 ARG A N 1
ATOM 994 C CA . ARG A 1 124 ? -11.911 -3.473 4.461 1.00 96.06 124 ARG A CA 1
ATOM 995 C C . ARG A 1 124 ? -10.913 -2.533 3.807 1.00 96.06 124 ARG A C 1
ATOM 997 O O . ARG A 1 124 ? -10.699 -2.657 2.605 1.00 96.06 124 ARG A O 1
ATOM 1004 N N . SER A 1 125 ? -10.290 -1.645 4.576 1.00 95.12 125 SER A N 1
ATOM 1005 C CA . SER A 1 125 ? -9.286 -0.710 4.076 1.00 95.12 125 SER A CA 1
ATOM 1006 C C . SER A 1 125 ? -8.048 -0.699 4.963 1.00 95.12 125 SER A C 1
ATOM 1008 O O . SER A 1 125 ? -8.153 -0.531 6.180 1.00 95.12 125 SER A O 1
ATOM 1010 N N . LEU A 1 126 ? -6.882 -0.877 4.346 1.00 97.19 126 LEU A N 1
ATOM 1011 C CA . LEU A 1 126 ? -5.584 -0.789 4.999 1.00 97.19 126 LEU A CA 1
ATOM 1012 C C . LEU A 1 126 ? -4.686 0.175 4.227 1.00 97.19 126 LEU A C 1
ATOM 1014 O O . LEU A 1 126 ? -4.340 -0.064 3.070 1.00 97.19 126 LEU A O 1
ATOM 1018 N N . HIS A 1 127 ? -4.287 1.251 4.894 1.00 95.50 127 HIS A N 1
ATOM 1019 C CA . HIS A 1 127 ? -3.308 2.199 4.387 1.00 95.50 127 HIS A CA 1
ATOM 1020 C C . HIS A 1 127 ? -2.038 2.141 5.234 1.00 95.50 127 HIS A C 1
ATOM 1022 O O . HIS A 1 127 ? -2.067 2.299 6.456 1.00 95.50 127 HIS A O 1
ATOM 1028 N N . ILE A 1 128 ? -0.911 1.922 4.573 1.00 96.25 128 ILE A N 1
ATOM 1029 C CA . ILE A 1 128 ? 0.405 1.880 5.183 1.00 96.25 128 ILE A CA 1
ATOM 1030 C C . ILE A 1 128 ? 1.286 2.903 4.480 1.00 96.25 128 ILE A C 1
ATOM 1032 O O . ILE A 1 128 ? 1.553 2.776 3.290 1.00 96.25 128 ILE A O 1
ATOM 1036 N N . GLU A 1 129 ? 1.796 3.864 5.243 1.00 95.31 129 GLU A N 1
ATOM 1037 C CA . GLU A 1 129 ? 2.843 4.777 4.799 1.00 95.31 129 GLU A CA 1
ATOM 1038 C C . GLU A 1 129 ? 4.060 4.592 5.706 1.00 95.31 129 GLU A C 1
ATOM 1040 O O . GLU A 1 129 ? 4.106 5.084 6.832 1.00 95.31 129 GLU A O 1
ATOM 1045 N N . TYR A 1 130 ? 5.052 3.863 5.203 1.00 96.50 130 TYR A N 1
ATOM 1046 C CA . TYR A 1 130 ? 6.360 3.649 5.815 1.00 96.50 130 TYR A CA 1
ATOM 1047 C C . TYR A 1 130 ? 6.343 3.115 7.263 1.00 96.50 130 TYR A C 1
ATOM 1049 O O . TYR A 1 130 ? 6.467 3.849 8.250 1.00 96.50 130 TYR A O 1
ATOM 1057 N N . LEU A 1 131 ? 6.305 1.786 7.382 1.00 97.94 131 LEU A N 1
ATOM 1058 C CA . LEU A 1 131 ? 6.546 1.037 8.613 1.00 97.94 131 LEU A CA 1
ATOM 1059 C C . LEU A 1 131 ? 8.024 0.676 8.744 1.00 97.94 131 LEU A C 1
ATOM 1061 O O . LEU A 1 131 ? 8.522 -0.300 8.174 1.00 97.94 131 LEU A O 1
ATOM 1065 N N . ARG A 1 132 ? 8.759 1.463 9.533 1.00 95.56 132 ARG A N 1
ATOM 1066 C CA . ARG A 1 132 ? 10.200 1.246 9.699 1.00 95.56 132 ARG A CA 1
ATOM 1067 C C . ARG A 1 132 ? 10.474 -0.065 10.441 1.00 95.56 132 ARG A C 1
ATOM 1069 O O . ARG A 1 132 ? 10.224 -0.156 11.642 1.00 95.56 132 ARG A O 1
ATOM 1076 N N . GLY A 1 133 ? 11.121 -0.999 9.746 1.00 95.00 133 GLY A N 1
ATOM 1077 C CA . GLY A 1 133 ? 11.526 -2.302 10.285 1.00 95.00 133 GLY A CA 1
ATOM 1078 C C . GLY A 1 133 ? 10.577 -3.447 9.934 1.00 95.00 133 GLY A C 1
ATOM 1079 O O . GLY A 1 133 ? 10.902 -4.591 10.231 1.00 95.00 133 GLY A O 1
ATOM 1080 N N . VAL A 1 134 ? 9.456 -3.157 9.269 1.00 98.31 134 VAL A N 1
ATOM 1081 C CA . VAL A 1 134 ? 8.572 -4.170 8.689 1.00 98.31 134 VAL A CA 1
ATOM 1082 C C . VAL A 1 134 ? 8.996 -4.401 7.243 1.00 98.31 134 VAL A C 1
ATOM 1084 O O . VAL A 1 134 ? 9.103 -3.447 6.472 1.00 98.31 134 VAL A O 1
ATOM 1087 N N . THR A 1 135 ? 9.254 -5.655 6.887 1.00 98.12 135 THR A N 1
ATOM 1088 C CA . THR A 1 135 ? 9.563 -6.087 5.511 1.00 98.12 135 THR A CA 1
ATOM 1089 C C . THR A 1 135 ? 8.730 -7.288 5.084 1.00 98.12 135 THR A C 1
ATOM 1091 O O . THR A 1 135 ? 8.407 -7.414 3.902 1.00 98.12 135 THR A O 1
ATOM 1094 N N . ASP A 1 136 ? 8.335 -8.119 6.047 1.00 98.44 136 ASP A N 1
ATOM 1095 C CA . ASP A 1 136 ? 7.425 -9.238 5.859 1.00 98.44 136 ASP A CA 1
ATOM 1096 C C . ASP A 1 136 ? 5.963 -8.784 6.000 1.00 98.44 136 ASP A C 1
ATOM 1098 O O . ASP A 1 136 ? 5.526 -8.326 7.057 1.00 98.44 136 ASP A O 1
ATOM 1102 N N . PHE A 1 137 ? 5.210 -8.922 4.909 1.00 98.62 137 PHE A N 1
ATOM 1103 C CA . PHE A 1 137 ? 3.783 -8.607 4.825 1.00 98.62 137 PHE A CA 1
ATOM 1104 C C . PHE A 1 137 ? 2.907 -9.864 4.696 1.00 98.62 137 PHE A C 1
ATOM 1106 O O . PHE A 1 137 ? 1.706 -9.754 4.454 1.00 98.62 137 PHE A O 1
ATOM 1113 N N . SER A 1 138 ? 3.474 -11.061 4.884 1.00 98.31 138 SER A N 1
ATOM 1114 C CA . SER A 1 138 ? 2.778 -12.349 4.741 1.00 98.31 138 SER A CA 1
ATOM 1115 C C . SER A 1 138 ? 1.499 -12.453 5.578 1.00 98.31 138 SER A C 1
ATOM 1117 O O . SER A 1 138 ? 0.504 -13.008 5.113 1.00 98.31 138 SER A O 1
ATOM 1119 N N . ALA A 1 139 ? 1.476 -11.845 6.769 1.00 98.00 139 ALA A N 1
ATOM 1120 C CA . ALA A 1 139 ? 0.305 -11.820 7.646 1.00 98.00 139 ALA A CA 1
ATOM 1121 C C . ALA A 1 139 ? -0.949 -11.214 6.984 1.00 98.00 139 ALA A C 1
ATOM 1123 O O . ALA A 1 139 ? -2.071 -11.597 7.334 1.00 98.00 139 ALA A O 1
ATOM 1124 N N . LEU A 1 140 ? -0.782 -10.312 6.004 1.00 98.50 140 LEU A N 1
ATOM 1125 C CA . LEU A 1 140 ? -1.901 -9.697 5.290 1.00 98.50 140 LEU A CA 1
ATOM 1126 C C . LEU A 1 140 ? -2.715 -10.715 4.484 1.00 98.50 140 LEU A C 1
ATOM 1128 O O . LEU A 1 140 ? -3.906 -10.494 4.302 1.00 98.50 140 LEU A O 1
ATOM 1132 N N . ALA A 1 141 ? -2.137 -11.852 4.079 1.00 98.19 141 ALA A N 1
ATOM 1133 C CA . ALA A 1 141 ? -2.838 -12.895 3.320 1.00 98.19 141 ALA A CA 1
ATOM 1134 C C . ALA A 1 141 ? -4.098 -13.434 4.028 1.00 98.19 141 ALA A C 1
ATOM 1136 O O . ALA A 1 141 ? -4.992 -13.979 3.389 1.00 98.19 141 ALA A O 1
ATOM 1137 N N . SER A 1 142 ? -4.187 -13.283 5.351 1.00 97.44 142 SER A N 1
ATOM 1138 C CA . SER A 1 142 ? -5.359 -13.687 6.137 1.00 97.44 142 SER A CA 1
ATOM 1139 C C . SER A 1 142 ? -6.553 -12.727 6.020 1.00 97.44 142 SER A C 1
ATOM 1141 O O . SER A 1 142 ? -7.682 -13.105 6.342 1.00 97.44 142 SER A O 1
ATOM 1143 N N . LEU A 1 143 ? -6.339 -11.499 5.534 1.00 98.00 143 LEU A N 1
ATOM 1144 C CA . LEU A 1 143 ? -7.351 -10.447 5.426 1.00 98.00 143 LEU A CA 1
ATOM 1145 C C . LEU A 1 143 ? -8.213 -10.625 4.169 1.00 98.00 143 LEU A C 1
ATOM 1147 O O . LEU A 1 143 ? -8.303 -9.747 3.315 1.00 98.00 143 LEU A O 1
ATOM 1151 N N . THR A 1 144 ? -8.880 -11.771 4.061 1.00 97.25 144 THR A N 1
ATOM 1152 C CA . THR A 1 144 ? -9.655 -12.182 2.874 1.00 97.25 144 THR A CA 1
ATOM 1153 C C . THR A 1 144 ? -10.782 -11.218 2.492 1.00 97.25 144 THR A C 1
ATOM 1155 O O . THR A 1 144 ? -11.194 -11.196 1.336 1.00 97.25 144 THR A O 1
ATOM 1158 N N . GLY A 1 145 ? -11.269 -10.408 3.440 1.00 96.25 145 GLY A N 1
ATOM 1159 C CA . GLY A 1 145 ? -12.281 -9.374 3.214 1.00 96.25 145 GLY A CA 1
ATOM 1160 C C . GLY A 1 145 ? -11.733 -7.980 2.881 1.00 96.25 145 GLY A C 1
ATOM 1161 O O . GLY A 1 145 ? -12.534 -7.057 2.723 1.00 96.25 145 GLY A O 1
ATOM 1162 N N . LEU A 1 146 ? -10.410 -7.799 2.802 1.00 97.25 146 LEU A N 1
ATOM 1163 C CA . LEU A 1 146 ? -9.783 -6.515 2.492 1.00 97.25 146 LEU A CA 1
ATOM 1164 C C . LEU A 1 146 ? -10.084 -6.109 1.044 1.00 97.25 146 LEU A C 1
ATOM 1166 O O . LEU A 1 146 ? -9.884 -6.897 0.127 1.00 97.25 146 LEU A O 1
ATOM 1170 N N . ARG A 1 147 ? -10.549 -4.872 0.845 1.00 96.12 147 ARG A N 1
ATOM 1171 C CA . ARG A 1 147 ? -10.941 -4.321 -0.465 1.00 96.12 147 ARG A CA 1
ATOM 1172 C C . ARG A 1 147 ? -9.972 -3.265 -0.974 1.00 96.12 147 ARG A C 1
ATOM 1174 O O . ARG A 1 147 ? -9.770 -3.153 -2.176 1.00 96.12 147 ARG A O 1
ATOM 1181 N N . PHE A 1 148 ? -9.370 -2.504 -0.069 1.00 96.50 148 PHE A N 1
ATOM 1182 C CA . PHE A 1 148 ? -8.390 -1.477 -0.391 1.00 96.50 148 PHE A CA 1
ATOM 1183 C C . PHE A 1 148 ? -7.092 -1.747 0.367 1.00 96.50 148 PHE A C 1
ATOM 1185 O O . PHE A 1 148 ? -7.107 -1.887 1.594 1.00 96.50 148 PHE A O 1
ATOM 1192 N N . LEU A 1 149 ? -5.979 -1.787 -0.363 1.00 97.88 149 LEU A N 1
ATOM 1193 C CA . LEU A 1 149 ? -4.640 -1.895 0.202 1.00 97.88 149 LEU A CA 1
ATOM 1194 C C . LEU A 1 149 ? -3.706 -0.873 -0.442 1.00 97.88 149 LEU A C 1
ATOM 1196 O O . LEU A 1 149 ? -3.473 -0.915 -1.648 1.00 97.88 149 LEU A O 1
ATOM 1200 N N . SER A 1 150 ? -3.112 -0.018 0.386 1.00 96.44 150 SER A N 1
ATOM 1201 C CA . SER A 1 150 ? -2.020 0.875 -0.003 1.00 96.44 150 SER A CA 1
ATOM 1202 C C . SER A 1 150 ? -0.799 0.582 0.846 1.00 96.44 150 SER A C 1
ATOM 1204 O O . SER A 1 150 ? -0.893 0.604 2.073 1.00 96.44 150 SER A O 1
ATOM 1206 N N . ILE A 1 151 ? 0.334 0.308 0.203 1.00 97.12 151 ILE A N 1
ATOM 1207 C CA . ILE A 1 151 ? 1.628 0.163 0.870 1.00 97.12 151 ILE A CA 1
ATOM 1208 C C . ILE A 1 151 ? 2.611 1.106 0.199 1.00 97.12 151 ILE A C 1
ATOM 1210 O O . ILE A 1 151 ? 3.131 0.817 -0.878 1.00 97.12 151 ILE A O 1
ATOM 1214 N N . ASP A 1 152 ? 2.893 2.216 0.865 1.00 93.06 152 ASP A N 1
ATOM 1215 C CA . ASP A 1 152 ? 3.722 3.273 0.321 1.00 93.06 152 ASP A CA 1
ATOM 1216 C C . ASP A 1 152 ? 4.942 3.553 1.203 1.00 93.06 152 ASP A C 1
ATOM 1218 O O . ASP A 1 152 ? 4.931 3.391 2.426 1.00 93.06 152 ASP A O 1
ATOM 1222 N N . GLY A 1 153 ? 6.036 3.968 0.568 1.00 92.81 153 GLY A N 1
ATOM 1223 C CA . GLY A 1 153 ? 7.116 4.666 1.264 1.00 92.81 153 GLY A CA 1
ATOM 1224 C C . GLY A 1 153 ? 6.721 6.098 1.631 1.00 92.81 153 GLY A C 1
ATOM 1225 O O . GLY A 1 153 ? 5.708 6.617 1.171 1.00 92.81 153 GLY A O 1
ATOM 1226 N N . SER A 1 154 ? 7.563 6.758 2.420 1.00 89.06 154 SER A N 1
ATOM 1227 C CA . SER A 1 154 ? 7.446 8.190 2.695 1.00 89.06 154 SER A CA 1
ATOM 1228 C C . SER A 1 154 ? 8.210 9.012 1.649 1.00 89.06 154 SER A C 1
ATOM 1230 O O . SER A 1 154 ? 8.851 8.463 0.749 1.00 89.06 154 SER A O 1
ATOM 1232 N N . LEU A 1 155 ? 8.182 10.343 1.783 1.00 82.56 155 LEU A N 1
ATOM 1233 C CA . LEU A 1 155 ? 8.918 11.262 0.901 1.00 82.56 155 LEU A CA 1
ATOM 1234 C C . LEU A 1 155 ? 10.422 10.949 0.819 1.00 82.56 155 LEU A C 1
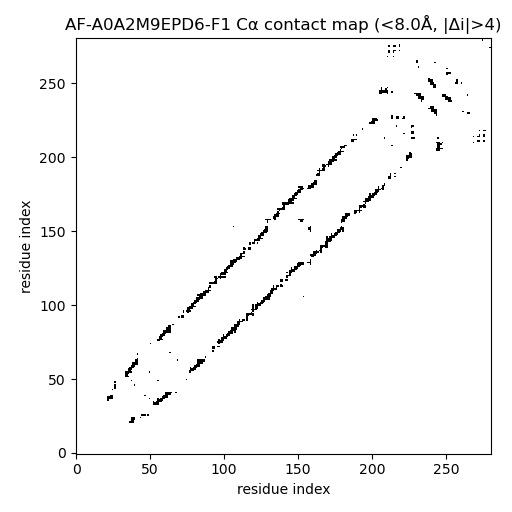ATOM 1236 O O . LEU A 1 155 ? 11.012 11.036 -0.257 1.00 82.56 155 LEU A O 1
ATOM 1240 N N . ASP A 1 156 ? 11.024 10.543 1.939 1.00 89.00 156 ASP A N 1
ATOM 1241 C CA . ASP A 1 156 ? 12.477 10.381 2.063 1.00 89.00 156 ASP A CA 1
ATOM 1242 C C . ASP A 1 156 ? 12.927 8.916 2.132 1.00 89.00 156 ASP A C 1
ATOM 1244 O O . ASP A 1 156 ? 14.127 8.627 2.108 1.00 89.00 156 ASP A O 1
ATOM 1248 N N . ALA A 1 157 ? 11.994 7.968 2.253 1.00 93.56 157 ALA A N 1
ATOM 1249 C CA . ALA A 1 157 ? 12.336 6.576 2.504 1.00 93.56 157 ALA A CA 1
ATOM 1250 C C . ALA A 1 157 ? 11.378 5.598 1.830 1.00 93.56 157 ALA A C 1
ATOM 1252 O O . ALA A 1 157 ? 10.158 5.716 1.910 1.00 93.56 157 ALA A O 1
ATOM 1253 N N . LYS A 1 158 ? 11.956 4.566 1.211 1.00 96.50 158 LYS A N 1
ATOM 1254 C CA . LYS A 1 158 ? 11.174 3.503 0.585 1.00 96.50 158 LYS A CA 1
ATOM 1255 C C . LYS A 1 158 ? 10.678 2.499 1.616 1.00 96.50 158 LYS A C 1
ATOM 1257 O O . LYS A 1 158 ? 11.449 2.097 2.487 1.00 96.50 158 LYS A O 1
ATOM 1262 N N . GLN A 1 159 ? 9.442 2.033 1.465 1.00 98.06 159 GLN A N 1
ATOM 1263 C CA . GLN A 1 159 ? 8.972 0.859 2.198 1.00 98.06 159 GLN A CA 1
ATOM 1264 C C . GLN A 1 159 ? 9.624 -0.396 1.600 1.00 98.06 159 GLN A C 1
ATOM 1266 O O . GLN A 1 159 ? 9.456 -0.693 0.416 1.00 98.06 159 GLN A O 1
ATOM 1271 N N . SER A 1 160 ? 10.400 -1.120 2.405 1.00 97.75 160 SER A N 1
ATOM 1272 C CA . SER A 1 160 ? 10.986 -2.395 1.984 1.00 97.75 160 SER A CA 1
ATOM 1273 C C . SER A 1 160 ? 9.941 -3.501 2.099 1.00 97.75 160 SER A C 1
ATOM 1275 O O . SER A 1 160 ? 9.238 -3.563 3.103 1.00 97.75 160 SER A O 1
ATOM 1277 N N . ILE A 1 161 ? 9.837 -4.349 1.078 1.00 98.38 161 ILE A N 1
ATOM 1278 C CA . ILE A 1 161 ? 8.897 -5.473 1.007 1.00 98.38 161 ILE A CA 1
ATOM 1279 C C . ILE A 1 161 ? 9.681 -6.698 0.543 1.00 98.38 161 ILE A C 1
ATOM 1281 O O . ILE A 1 161 ? 10.325 -6.652 -0.509 1.00 98.38 161 ILE A O 1
ATOM 1285 N N . ASP A 1 162 ? 9.640 -7.780 1.317 1.00 98.25 162 ASP A N 1
ATOM 1286 C CA . ASP A 1 162 ? 10.374 -9.006 0.992 1.00 98.25 162 ASP A CA 1
ATOM 1287 C C . ASP A 1 162 ? 9.730 -9.751 -0.183 1.00 98.25 162 ASP A C 1
ATOM 1289 O O . ASP A 1 162 ? 10.434 -10.144 -1.113 1.00 98.25 162 ASP A O 1
ATOM 1293 N N . SER A 1 163 ? 8.399 -9.871 -0.183 1.00 98.25 163 SER A N 1
ATOM 1294 C CA . SER A 1 163 ? 7.609 -10.482 -1.260 1.00 98.25 163 SER A CA 1
ATOM 1295 C C . SER A 1 163 ? 6.184 -9.909 -1.317 1.00 98.25 163 SER A C 1
ATOM 1297 O O . SER A 1 163 ? 5.661 -9.443 -0.303 1.00 98.25 163 SER A O 1
ATOM 1299 N N . PHE A 1 164 ? 5.545 -9.977 -2.492 1.00 98.62 164 PHE A N 1
ATOM 1300 C CA . PHE A 1 164 ? 4.118 -9.678 -2.694 1.00 98.62 164 PHE A CA 1
ATOM 1301 C C . PHE A 1 164 ? 3.226 -10.932 -2.676 1.00 98.62 164 PHE A C 1
ATOM 1303 O O . PHE A 1 164 ? 2.044 -10.849 -3.006 1.00 98.62 164 PHE A O 1
ATOM 1310 N N . ASP A 1 165 ? 3.745 -12.089 -2.248 1.00 98.44 165 ASP A N 1
ATOM 1311 C CA . ASP A 1 165 ? 2.984 -13.351 -2.208 1.00 98.44 165 ASP A CA 1
ATOM 1312 C C . ASP A 1 165 ? 1.711 -13.276 -1.354 1.00 98.44 165 ASP A C 1
ATOM 1314 O O . ASP A 1 165 ? 0.746 -14.001 -1.597 1.00 98.44 165 ASP A O 1
ATOM 1318 N N . PHE A 1 166 ? 1.668 -12.351 -0.389 1.00 98.56 166 PHE A N 1
ATOM 1319 C CA . PHE A 1 166 ? 0.487 -12.114 0.439 1.00 98.56 166 PHE A CA 1
ATOM 1320 C C . PHE A 1 166 ? -0.761 -11.735 -0.375 1.00 98.56 166 PHE A C 1
ATOM 1322 O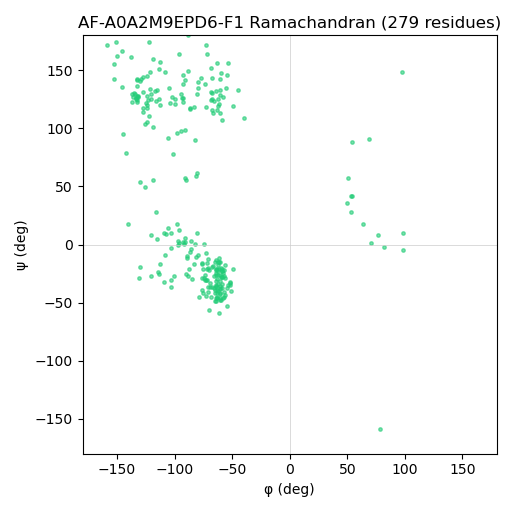 O . PHE A 1 166 ? -1.875 -11.951 0.101 1.00 98.56 166 PHE A O 1
ATOM 1329 N N . LEU A 1 167 ? -0.599 -11.209 -1.600 1.00 98.69 167 LEU A N 1
ATOM 1330 C CA . LEU A 1 167 ? -1.714 -10.884 -2.493 1.00 98.69 167 LEU A CA 1
ATOM 1331 C C . LEU A 1 167 ? -2.580 -12.113 -2.805 1.00 98.69 167 LEU A C 1
ATOM 1333 O O . LEU A 1 167 ? -3.783 -11.960 -2.987 1.00 98.69 167 LEU A O 1
ATOM 1337 N N . ALA A 1 168 ? -2.013 -13.326 -2.783 1.00 98.00 168 ALA A N 1
ATOM 1338 C CA . ALA A 1 168 ? -2.752 -14.557 -3.071 1.00 98.00 168 ALA A CA 1
ATOM 1339 C C . ALA A 1 168 ? -3.924 -14.807 -2.104 1.00 98.00 168 ALA A C 1
ATOM 1341 O O . ALA A 1 168 ? -4.886 -15.480 -2.464 1.00 98.00 168 ALA A O 1
ATOM 1342 N N . GLY A 1 169 ? -3.856 -14.274 -0.878 1.00 97.88 169 GLY A N 1
ATOM 1343 C CA . GLY A 1 169 ? -4.922 -14.409 0.118 1.00 97.88 169 GLY A CA 1
ATOM 1344 C C . GLY A 1 169 ? -5.995 -13.314 0.060 1.00 97.88 169 GLY A C 1
ATOM 1345 O O . GLY A 1 169 ? -7.056 -13.448 0.672 1.00 97.88 169 GLY A O 1
ATOM 1346 N N . LEU A 1 170 ? -5.765 -12.231 -0.688 1.00 98.25 170 LEU A N 1
ATOM 1347 C CA . LEU A 1 170 ? -6.630 -11.048 -0.704 1.00 98.25 170 LEU A CA 1
ATOM 1348 C C . LEU A 1 170 ? -7.737 -11.153 -1.766 1.00 98.25 170 LEU A C 1
ATOM 1350 O O . LEU A 1 170 ? -7.891 -10.284 -2.617 1.00 98.25 170 LEU A O 1
ATOM 1354 N N . SER A 1 171 ? -8.5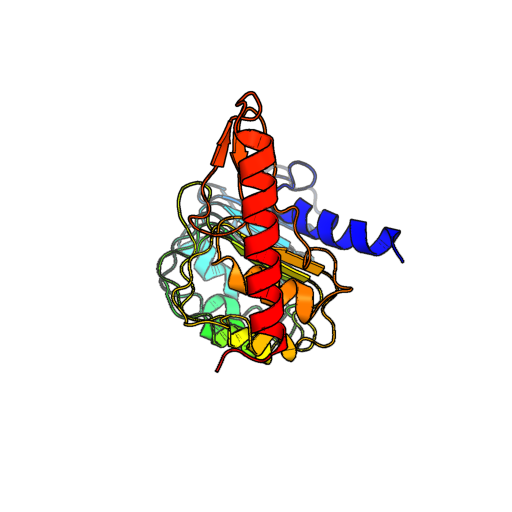28 -12.225 -1.713 1.00 95.75 171 SER A N 1
ATOM 1355 C CA . SER A 1 171 ? -9.549 -12.539 -2.733 1.00 95.75 171 SER A CA 1
ATOM 1356 C C . SER A 1 171 ? -10.590 -11.431 -2.984 1.00 95.75 171 SER A C 1
ATOM 1358 O O . SER A 1 171 ? -11.095 -11.308 -4.099 1.00 95.75 171 SER A O 1
ATOM 1360 N N . ALA A 1 172 ? -10.899 -10.598 -1.983 1.00 97.00 172 ALA A N 1
ATOM 1361 C CA . ALA A 1 172 ? -11.837 -9.479 -2.106 1.00 97.00 172 ALA A CA 1
ATOM 1362 C C . ALA A 1 172 ? -11.186 -8.142 -2.515 1.00 97.00 172 ALA A C 1
ATOM 1364 O O . ALA A 1 172 ? -11.878 -7.123 -2.505 1.00 97.00 172 ALA A O 1
ATOM 1365 N N . LEU A 1 173 ? -9.885 -8.116 -2.835 1.00 97.94 173 LEU A N 1
ATOM 1366 C CA . L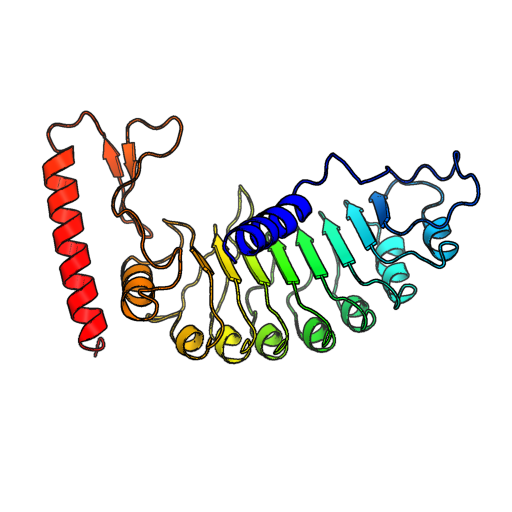EU A 1 173 ? -9.165 -6.872 -3.105 1.00 97.94 173 LEU A CA 1
ATOM 1367 C C . LEU A 1 173 ? -9.653 -6.222 -4.400 1.00 97.94 173 LEU A C 1
ATOM 1369 O O . LEU A 1 173 ? -9.613 -6.825 -5.469 1.00 97.94 173 LEU A O 1
ATOM 1373 N N . GLU A 1 174 ? -10.078 -4.968 -4.286 1.00 96.50 174 GLU A N 1
ATOM 1374 C CA . GLU A 1 174 ? -10.594 -4.148 -5.381 1.00 96.50 174 GLU A CA 1
ATOM 1375 C C . GLU A 1 174 ? -9.543 -3.129 -5.838 1.00 96.50 174 GLU A C 1
ATOM 1377 O O . GLU A 1 174 ? -9.421 -2.869 -7.032 1.00 96.50 174 GLU A O 1
ATOM 1382 N N . VAL A 1 175 ? -8.759 -2.570 -4.911 1.00 95.62 175 VAL A N 1
ATOM 1383 C CA . VAL A 1 175 ? -7.745 -1.548 -5.208 1.00 95.62 175 VAL A CA 1
ATOM 1384 C C . VAL A 1 175 ? -6.423 -1.891 -4.534 1.00 95.62 175 VAL A C 1
ATOM 1386 O O . VAL A 1 175 ? -6.373 -2.088 -3.316 1.00 95.62 175 VAL A O 1
ATOM 1389 N N . PHE A 1 176 ? -5.350 -1.908 -5.326 1.00 97.62 176 PHE A N 1
ATOM 1390 C CA . PHE A 1 176 ? -3.988 -2.123 -4.844 1.00 97.62 176 PHE A CA 1
ATOM 1391 C C . PHE A 1 176 ? -3.060 -0.965 -5.225 1.00 97.62 176 PHE A C 1
ATOM 1393 O O . PHE A 1 176 ? -2.890 -0.651 -6.401 1.00 97.62 176 PHE A O 1
ATOM 1400 N N . CYS A 1 177 ? -2.410 -0.365 -4.231 1.00 96.81 177 CYS A N 1
ATOM 1401 C CA . CYS A 1 177 ? -1.448 0.717 -4.411 1.00 96.81 177 CYS A CA 1
ATOM 1402 C C . CYS A 1 177 ? -0.080 0.335 -3.835 1.00 96.81 177 CYS A C 1
ATOM 1404 O O . CYS A 1 177 ? 0.017 -0.127 -2.695 1.00 96.81 177 CYS A O 1
ATOM 1406 N N . ALA A 1 178 ? 0.981 0.590 -4.602 1.00 96.38 178 ALA A N 1
ATOM 1407 C CA . ALA A 1 178 ? 2.360 0.448 -4.151 1.00 96.38 178 ALA A CA 1
ATOM 1408 C C . ALA A 1 178 ? 3.280 1.513 -4.775 1.00 96.38 178 ALA A C 1
ATOM 1410 O O . ALA A 1 178 ? 3.826 1.344 -5.874 1.00 96.38 178 ALA A O 1
ATOM 1411 N N . HIS A 1 179 ? 3.499 2.615 -4.056 1.00 92.50 179 HIS A N 1
ATOM 1412 C CA . HIS A 1 179 ? 4.389 3.711 -4.443 1.00 92.50 179 HIS A CA 1
ATOM 1413 C C . HIS A 1 179 ? 5.579 3.814 -3.499 1.00 92.50 179 HIS A C 1
ATOM 1415 O O . HIS A 1 179 ? 5.519 3.469 -2.328 1.00 92.50 179 HIS A O 1
ATOM 1421 N N . HIS A 1 180 ? 6.709 4.309 -4.004 1.00 93.44 180 HIS A N 1
ATOM 1422 C CA . HIS A 1 180 ? 7.924 4.456 -3.193 1.00 93.44 180 HIS A CA 1
ATOM 1423 C C . HIS A 1 180 ? 8.293 3.179 -2.411 1.00 93.44 180 HIS A C 1
ATOM 1425 O O . HIS A 1 180 ? 8.803 3.244 -1.301 1.00 93.44 180 HIS A O 1
ATOM 1431 N N . VAL A 1 181 ? 8.067 2.001 -2.989 1.00 96.94 181 VAL A N 1
ATOM 1432 C CA . VAL A 1 181 ? 8.468 0.726 -2.387 1.00 96.94 181 VAL A CA 1
ATOM 1433 C C . VAL A 1 181 ? 9.810 0.250 -2.941 1.00 96.94 181 VAL A C 1
ATOM 1435 O O . VAL A 1 181 ? 10.297 0.711 -3.982 1.00 96.94 181 VAL A O 1
ATOM 1438 N N . SER A 1 182 ? 10.427 -0.701 -2.250 1.00 96.31 182 SER A N 1
ATOM 1439 C CA . SER A 1 182 ? 11.511 -1.512 -2.790 1.00 96.31 182 SER A CA 1
ATOM 1440 C C . SER A 1 182 ? 11.279 -2.980 -2.475 1.00 96.31 182 SER A C 1
ATOM 1442 O O . SER A 1 182 ? 11.185 -3.345 -1.308 1.00 96.31 182 SER A O 1
ATOM 1444 N N . CYS A 1 183 ? 11.281 -3.812 -3.509 1.00 97.12 183 CYS A N 1
ATOM 1445 C CA . CYS A 1 183 ? 11.278 -5.262 -3.393 1.00 97.12 183 CYS A CA 1
ATOM 1446 C C . CYS A 1 183 ? 12.477 -5.831 -4.162 1.00 97.12 183 CYS A C 1
ATOM 1448 O O . CYS A 1 183 ? 12.915 -5.252 -5.165 1.00 97.12 183 CYS A O 1
ATOM 1450 N N . LYS A 1 184 ? 13.054 -6.916 -3.642 1.00 94.12 184 LYS A N 1
ATOM 1451 C CA . LYS A 1 184 ? 14.178 -7.640 -4.259 1.00 94.12 184 LYS A CA 1
ATOM 1452 C C . LYS A 1 184 ? 13.804 -9.067 -4.670 1.00 94.12 184 LYS A C 1
ATOM 1454 O O . LYS A 1 184 ? 14.694 -9.796 -5.103 1.00 94.12 184 LYS A O 1
ATOM 1459 N N . ALA A 1 185 ? 12.534 -9.453 -4.526 1.00 96.25 185 ALA A N 1
ATOM 1460 C CA . ALA A 1 185 ? 12.039 -10.734 -5.007 1.00 96.25 185 ALA A CA 1
ATOM 1461 C C . ALA A 1 185 ? 12.348 -10.901 -6.508 1.00 96.25 185 ALA A C 1
ATOM 1463 O O . ALA A 1 185 ? 12.372 -9.904 -7.245 1.00 96.25 185 ALA A O 1
ATOM 1464 N N . PRO A 1 186 ? 12.633 -12.134 -6.959 1.00 95.56 186 PRO A N 1
ATOM 1465 C CA . PRO A 1 186 ? 12.847 -12.404 -8.370 1.00 95.56 186 PRO A CA 1
ATOM 1466 C C . PRO A 1 186 ? 11.572 -12.127 -9.173 1.00 95.56 186 PRO A C 1
ATOM 1468 O O . PRO A 1 186 ? 10.461 -12.182 -8.651 1.00 95.56 186 PRO A O 1
ATOM 1471 N N . TYR A 1 187 ? 11.751 -11.849 -10.460 1.00 94.81 187 TYR A N 1
ATOM 1472 C CA . TYR A 1 187 ? 10.638 -11.760 -11.398 1.00 94.81 187 TYR A CA 1
ATOM 1473 C C . TYR A 1 187 ? 9.981 -13.146 -11.598 1.00 94.81 187 TYR A C 1
ATOM 1475 O O . TYR A 1 187 ? 10.726 -14.127 -11.704 1.00 94.81 187 TYR A O 1
ATOM 1483 N N . PRO A 1 188 ? 8.643 -13.243 -11.746 1.00 95.69 188 PRO A N 1
ATOM 1484 C CA . PRO A 1 188 ? 7.654 -12.174 -11.564 1.00 95.69 188 PRO A CA 1
ATOM 1485 C C . PRO A 1 188 ? 7.266 -12.001 -10.090 1.00 95.69 188 PRO A C 1
ATOM 1487 O O . PRO A 1 188 ? 6.670 -12.897 -9.491 1.00 95.69 188 PRO A O 1
ATOM 1490 N N . MET A 1 189 ? 7.530 -10.825 -9.510 1.00 97.06 189 MET A N 1
ATOM 1491 C CA . MET A 1 189 ? 7.249 -10.585 -8.087 1.00 97.06 189 MET A CA 1
ATOM 1492 C C . MET A 1 189 ? 5.754 -10.458 -7.786 1.00 97.06 189 MET A C 1
ATOM 1494 O O . MET A 1 189 ? 5.340 -10.649 -6.649 1.00 97.06 189 MET A O 1
ATOM 1498 N N . PHE A 1 190 ? 4.941 -10.148 -8.799 1.00 97.94 190 PHE A N 1
ATOM 1499 C CA . PHE A 1 190 ? 3.487 -10.030 -8.683 1.00 97.94 190 PHE A CA 1
ATOM 1500 C C . PHE A 1 190 ? 2.729 -11.288 -9.128 1.00 97.94 190 PHE A C 1
ATOM 1502 O O . PHE A 1 190 ? 1.524 -11.213 -9.348 1.00 97.94 190 PHE A O 1
ATOM 1509 N N . ALA A 1 191 ? 3.378 -12.454 -9.231 1.00 97.50 191 ALA A N 1
ATOM 1510 C CA . ALA A 1 191 ? 2.710 -13.702 -9.625 1.00 97.50 191 ALA A CA 1
ATOM 1511 C C . ALA A 1 191 ? 1.441 -13.995 -8.800 1.00 97.50 191 ALA A C 1
ATOM 1513 O O . ALA A 1 191 ? 0.411 -14.390 -9.345 1.00 97.50 191 ALA A O 1
ATOM 1514 N N . ALA A 1 192 ? 1.492 -13.735 -7.492 1.00 98.31 192 ALA A N 1
ATOM 1515 C CA . ALA A 1 192 ? 0.368 -13.911 -6.578 1.00 98.31 192 ALA A CA 1
ATOM 1516 C C . ALA A 1 192 ? 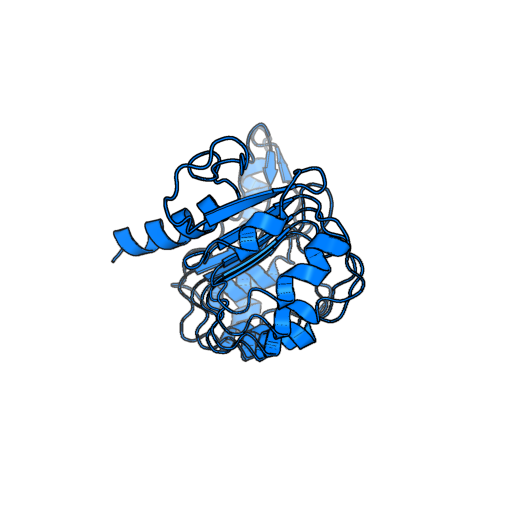-0.846 -13.018 -6.896 1.00 98.31 192 ALA A C 1
ATOM 1518 O O . ALA A 1 192 ? -1.971 -13.381 -6.557 1.00 98.31 192 ALA A O 1
ATOM 1519 N N . ALA A 1 193 ? -0.651 -11.892 -7.595 1.00 98.06 193 ALA A N 1
ATOM 1520 C CA . ALA A 1 193 ? -1.744 -11.019 -8.015 1.00 98.06 193 ALA A CA 1
ATOM 1521 C C . ALA A 1 193 ? -2.713 -11.716 -8.984 1.00 98.06 193 ALA A C 1
ATOM 1523 O O . ALA A 1 193 ? -3.866 -11.311 -9.077 1.00 98.06 193 ALA A O 1
ATOM 1524 N N . LEU A 1 194 ? -2.292 -12.788 -9.670 1.00 97.06 194 LEU A N 1
ATOM 1525 C CA . LEU A 1 194 ? -3.162 -13.569 -10.561 1.00 97.06 194 LEU A CA 1
ATOM 1526 C C . LEU A 1 194 ? -4.347 -14.228 -9.834 1.00 97.06 194 LEU A C 1
ATOM 1528 O O . LEU A 1 194 ? -5.284 -14.663 -10.493 1.00 97.06 194 LEU A O 1
ATOM 1532 N N . GLN A 1 195 ? -4.311 -14.310 -8.500 1.00 97.62 195 GLN A N 1
ATOM 1533 C CA . GLN A 1 195 ? -5.421 -14.805 -7.677 1.00 97.62 195 GLN A CA 1
ATOM 1534 C C . GLN A 1 195 ? -6.451 -13.710 -7.332 1.00 97.62 195 GLN A C 1
ATOM 1536 O O . GLN A 1 195 ? -7.455 -13.988 -6.680 1.00 97.62 195 GLN A O 1
ATOM 1541 N N . LEU A 1 196 ? -6.208 -12.453 -7.721 1.00 97.38 196 LEU A N 1
ATOM 1542 C CA . LEU A 1 196 ? -7.093 -11.328 -7.421 1.00 97.38 196 LEU A CA 1
ATOM 1543 C C . LEU A 1 196 ? -8.243 -11.264 -8.433 1.00 97.38 196 LEU A C 1
ATOM 1545 O O . LEU A 1 196 ? -8.155 -10.601 -9.463 1.00 97.38 196 LEU A O 1
ATOM 1549 N N . GLU A 1 197 ? -9.346 -11.937 -8.120 1.00 93.00 197 GLU A N 1
ATOM 1550 C CA . GLU A 1 197 ? -10.517 -12.021 -9.007 1.00 93.00 197 GLU A CA 1
ATOM 1551 C C . GLU A 1 197 ? -11.365 -10.737 -9.038 1.00 93.00 197 GLU A C 1
ATOM 1553 O O . GLU A 1 197 ? -12.122 -10.514 -9.981 1.00 93.00 197 GLU A O 1
ATOM 1558 N N . ASN A 1 198 ? -11.246 -9.885 -8.013 1.00 95.81 198 ASN A N 1
ATOM 1559 C CA . ASN A 1 198 ? -12.069 -8.682 -7.834 1.00 95.81 198 ASN A CA 1
ATOM 1560 C C . ASN A 1 198 ? -11.317 -7.371 -8.100 1.00 95.81 198 ASN A C 1
ATOM 1562 O O . ASN A 1 198 ? -11.856 -6.298 -7.816 1.00 95.81 198 ASN A O 1
ATOM 1566 N N . LEU A 1 199 ? -10.093 -7.445 -8.634 1.00 97.12 199 LEU A N 1
ATOM 1567 C CA . LEU A 1 199 ? -9.251 -6.271 -8.819 1.00 97.12 199 LEU A CA 1
ATOM 1568 C C . LEU A 1 199 ? -9.863 -5.317 -9.853 1.00 97.12 199 LEU A C 1
ATOM 1570 O O . LEU A 1 199 ? -10.118 -5.680 -10.999 1.00 97.12 199 LEU A O 1
ATOM 1574 N N . GLN A 1 200 ? -10.074 -4.076 -9.432 1.00 94.62 200 GLN A N 1
ATOM 1575 C CA . GLN A 1 200 ? -10.682 -3.009 -10.222 1.00 94.62 200 GLN A CA 1
ATOM 1576 C C . GLN A 1 200 ? -9.697 -1.891 -10.537 1.00 94.62 200 GLN A C 1
ATOM 1578 O O . GLN A 1 200 ? -9.888 -1.199 -11.530 1.00 94.62 200 GLN A O 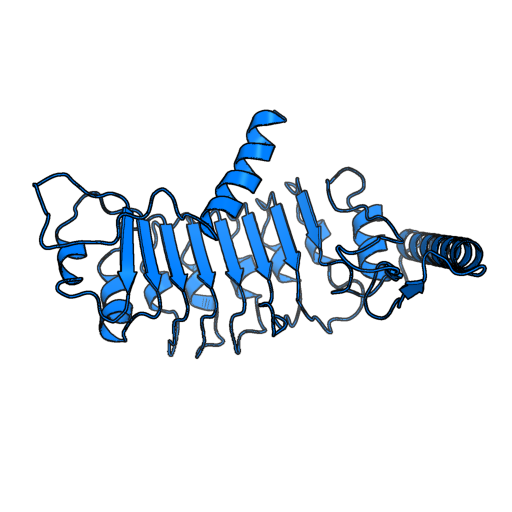1
ATOM 1583 N N . GLU A 1 201 ? -8.664 -1.691 -9.721 1.00 93.69 201 GLU A N 1
ATOM 1584 C CA . GLU A 1 201 ? -7.685 -0.631 -9.944 1.00 93.69 201 GLU A CA 1
ATOM 1585 C C . GLU A 1 201 ? -6.326 -0.994 -9.340 1.00 93.69 201 GLU A C 1
ATOM 1587 O O . GLU A 1 201 ? -6.239 -1.595 -8.264 1.00 93.69 201 GLU A O 1
ATOM 1592 N N . VAL A 1 202 ? -5.254 -0.618 -10.036 1.00 96.25 202 VAL A N 1
ATOM 1593 C CA . VAL A 1 202 ? -3.887 -0.786 -9.546 1.00 96.25 202 VAL A CA 1
ATOM 1594 C C . VAL A 1 202 ? -3.083 0.494 -9.737 1.00 96.25 202 VAL A C 1
ATOM 1596 O O . VAL A 1 202 ? -3.122 1.118 -10.791 1.00 96.25 202 VAL A O 1
ATOM 1599 N N . HIS A 1 203 ? -2.311 0.883 -8.726 1.00 95.44 203 HIS A N 1
ATOM 1600 C CA . HIS A 1 203 ? -1.441 2.052 -8.789 1.00 95.44 203 HIS A CA 1
ATOM 1601 C C . HIS A 1 203 ? -0.022 1.678 -8.386 1.00 95.44 203 HIS A C 1
ATOM 1603 O O . HIS A 1 203 ? 0.246 1.337 -7.234 1.00 95.44 203 HIS A O 1
ATOM 1609 N N . LEU A 1 204 ? 0.904 1.758 -9.338 1.00 95.88 204 LEU A N 1
ATOM 1610 C CA . LEU A 1 204 ? 2.303 1.416 -9.121 1.00 95.88 204 LEU A CA 1
ATOM 1611 C C . LEU A 1 204 ? 3.174 2.650 -9.331 1.00 95.88 204 LEU A C 1
ATOM 1613 O O . LEU A 1 204 ? 3.078 3.353 -10.339 1.00 95.88 204 LEU A O 1
ATOM 1617 N N . GLY A 1 205 ? 4.082 2.908 -8.391 1.00 93.56 205 GLY A N 1
ATOM 1618 C CA . GLY A 1 205 ? 5.045 3.990 -8.551 1.00 93.56 205 GLY A CA 1
ATOM 1619 C C . GLY A 1 205 ? 5.943 3.741 -9.763 1.00 93.56 205 GLY A C 1
ATOM 1620 O O . GLY A 1 205 ? 6.706 2.787 -9.748 1.00 93.56 205 GLY A O 1
ATOM 1621 N N . ARG A 1 206 ? 5.930 4.640 -10.760 1.00 93.19 206 ARG A N 1
ATOM 1622 C CA . ARG A 1 206 ? 6.591 4.505 -12.085 1.00 93.19 206 ARG A CA 1
ATOM 1623 C C . ARG A 1 206 ? 8.064 4.073 -12.085 1.00 93.19 206 ARG A C 1
ATOM 1625 O O . ARG A 1 206 ? 8.572 3.632 -13.112 1.00 93.19 206 ARG A O 1
ATOM 1632 N N . SER A 1 207 ? 8.782 4.252 -10.979 1.00 91.62 207 SER A N 1
ATOM 1633 C CA . SER A 1 207 ? 10.206 3.921 -10.827 1.00 91.62 207 SER A CA 1
ATOM 1634 C C . SER A 1 207 ? 10.486 2.902 -9.713 1.00 91.62 207 SER A C 1
ATOM 1636 O O . SER A 1 207 ? 11.650 2.653 -9.383 1.00 91.62 207 SER A O 1
ATOM 1638 N N . ALA A 1 208 ? 9.439 2.313 -9.125 1.00 94.44 208 ALA A N 1
ATOM 1639 C CA . ALA A 1 208 ? 9.546 1.384 -8.004 1.00 94.44 208 ALA A CA 1
ATOM 1640 C C . ALA A 1 208 ? 10.044 -0.001 -8.450 1.00 94.44 208 ALA A C 1
ATOM 1642 O O . ALA A 1 208 ? 10.937 -0.569 -7.815 1.00 94.44 208 ALA A O 1
ATOM 1643 N N . PHE A 1 209 ? 9.534 -0.498 -9.580 1.00 97.38 209 PHE A N 1
ATOM 1644 C CA . PHE A 1 209 ? 9.753 -1.872 -10.054 1.00 97.38 209 PHE A CA 1
ATOM 1645 C C . PHE A 1 209 ? 10.589 -1.952 -11.340 1.00 97.38 209 PHE A C 1
ATOM 1647 O O . PHE A 1 209 ? 10.650 -0.962 -12.074 1.00 97.38 209 PHE A O 1
ATOM 1654 N N . PRO A 1 210 ? 11.246 -3.090 -11.636 1.00 96.81 210 PRO A N 1
ATOM 1655 C CA . PRO A 1 210 ? 11.802 -3.374 -12.963 1.00 96.81 210 PRO A CA 1
ATOM 1656 C C . PRO A 1 210 ? 10.753 -3.235 -14.076 1.00 96.81 210 PRO A C 1
ATOM 1658 O O . PRO A 1 210 ? 9.553 -3.328 -13.826 1.00 96.81 210 PRO A O 1
ATOM 1661 N N . LEU A 1 211 ? 11.198 -2.988 -15.309 1.00 96.69 211 LEU A N 1
ATOM 1662 C CA . LEU A 1 211 ? 10.300 -2.710 -16.437 1.00 96.69 211 LEU A CA 1
ATOM 1663 C C . LEU A 1 211 ? 9.401 -3.915 -16.778 1.00 96.69 211 LEU A C 1
ATOM 1665 O O . LEU A 1 211 ? 8.259 -3.743 -17.197 1.00 96.69 211 LEU A O 1
ATOM 1669 N N . GLU A 1 212 ? 9.916 -5.118 -16.551 1.00 96.88 212 GLU A N 1
ATOM 1670 C CA . GLU A 1 212 ? 9.259 -6.406 -16.752 1.00 96.88 212 GLU A CA 1
ATOM 1671 C C . GLU A 1 212 ? 7.991 -6.560 -15.899 1.00 96.88 212 GLU A C 1
ATOM 1673 O O . GLU A 1 212 ? 7.026 -7.172 -16.352 1.00 96.88 212 GLU A O 1
ATOM 1678 N N . GLU A 1 213 ? 7.943 -5.954 -14.709 1.00 97.56 213 GLU A N 1
ATOM 1679 C CA . GLU A 1 213 ? 6.757 -6.009 -13.845 1.00 97.56 213 GLU A CA 1
ATOM 1680 C C . GLU A 1 213 ? 5.600 -5.175 -14.408 1.00 97.56 213 GLU A C 1
ATOM 1682 O O . GLU A 1 213 ? 4.449 -5.591 -14.348 1.00 97.56 213 GLU A O 1
ATOM 1687 N N . TYR A 1 214 ? 5.872 -4.027 -15.036 1.00 97.94 214 TYR A N 1
ATOM 1688 C CA . TYR A 1 214 ? 4.804 -3.262 -15.698 1.00 97.94 214 TYR A CA 1
ATOM 1689 C C . TYR A 1 214 ? 4.258 -4.007 -16.914 1.00 97.94 214 TYR A C 1
ATOM 1691 O O . TYR A 1 214 ? 3.052 -4.001 -17.145 1.00 97.94 214 TYR A O 1
ATOM 1699 N N . ALA A 1 215 ? 5.131 -4.701 -17.653 1.00 97.81 215 ALA A N 1
ATOM 1700 C CA . ALA A 1 215 ? 4.700 -5.571 -18.739 1.00 97.81 215 ALA A CA 1
ATOM 1701 C C . ALA A 1 215 ? 3.824 -6.725 -18.222 1.00 97.81 215 ALA A C 1
ATOM 1703 O O . ALA A 1 215 ? 2.799 -7.015 -18.835 1.00 97.81 215 ALA A O 1
ATOM 1704 N N . PHE A 1 216 ? 4.187 -7.338 -17.086 1.00 97.88 216 PHE A N 1
ATOM 1705 C CA . PHE A 1 216 ? 3.367 -8.344 -16.403 1.00 97.88 216 PHE A CA 1
ATOM 1706 C C . PHE A 1 216 ? 1.957 -7.812 -16.107 1.00 97.88 216 PHE A C 1
ATOM 1708 O O . PHE A 1 216 ? 0.975 -8.416 -16.536 1.00 97.88 216 PHE A O 1
ATOM 1715 N N . TRP A 1 217 ? 1.845 -6.647 -15.463 1.00 98.00 217 TRP A N 1
ATOM 1716 C CA . TRP A 1 217 ? 0.545 -6.045 -15.152 1.00 98.00 217 TRP A CA 1
ATOM 1717 C C . TRP A 1 217 ? -0.283 -5.739 -16.403 1.00 98.00 217 TRP A C 1
ATOM 1719 O O . TRP A 1 217 ? -1.460 -6.085 -16.463 1.00 98.00 217 TRP A O 1
ATOM 1729 N N . GLU A 1 218 ? 0.326 -5.144 -17.427 1.00 97.50 218 GLU A N 1
ATOM 1730 C CA . GLU A 1 218 ? -0.361 -4.817 -18.678 1.00 97.50 218 GLU A CA 1
ATOM 1731 C C . GLU A 1 218 ? -0.881 -6.058 -19.425 1.00 97.50 218 GLU A C 1
ATOM 1733 O O . GLU A 1 218 ? -1.925 -5.985 -20.074 1.00 97.50 218 GLU A O 1
ATOM 1738 N N . ILE A 1 219 ? -0.164 -7.184 -19.355 1.00 96.94 219 ILE A N 1
ATOM 1739 C CA . ILE A 1 219 ? -0.532 -8.434 -20.036 1.00 96.94 219 ILE A CA 1
ATOM 1740 C C . ILE A 1 219 ? -1.619 -9.191 -19.279 1.00 96.94 219 ILE A C 1
ATOM 1742 O O . ILE A 1 219 ? -2.565 -9.673 -19.901 1.00 96.94 219 ILE A O 1
ATOM 1746 N N . HIS A 1 220 ? -1.486 -9.310 -17.959 1.00 96.44 220 HIS A N 1
ATOM 1747 C CA . HIS A 1 220 ? -2.384 -10.137 -17.154 1.00 96.44 220 HIS A CA 1
ATOM 1748 C C . HIS A 1 220 ? -3.636 -9.391 -16.679 1.00 96.44 220 HIS A C 1
ATOM 1750 O O . HIS A 1 220 ? -4.647 -10.030 -16.403 1.00 96.44 220 HIS A O 1
ATOM 1756 N N . PHE A 1 221 ? -3.605 -8.054 -16.649 1.00 96.81 221 PHE A N 1
ATOM 1757 C CA . PHE A 1 221 ? -4.723 -7.209 -16.216 1.00 96.81 221 PHE A CA 1
ATOM 1758 C C . PHE A 1 221 ? -5.034 -6.100 -17.238 1.00 96.81 221 PHE A C 1
ATOM 1760 O O . PHE A 1 221 ? -5.065 -4.917 -16.884 1.00 96.81 221 PHE A O 1
ATOM 1767 N N . PRO A 1 222 ? -5.262 -6.428 -18.525 1.00 96.06 222 PRO A N 1
ATOM 1768 C CA . PRO A 1 222 ? -5.326 -5.441 -19.606 1.00 96.06 222 PRO A CA 1
ATOM 1769 C C . PRO A 1 222 ? -6.491 -4.451 -19.483 1.00 96.06 222 PRO A C 1
ATOM 1771 O O . PRO A 1 222 ? -6.400 -3.373 -20.077 1.00 96.06 222 PRO A O 1
ATOM 1774 N N . ASP A 1 223 ? -7.539 -4.821 -18.741 1.00 96.19 223 ASP A N 1
ATOM 1775 C CA . ASP A 1 223 ? -8.767 -4.045 -18.535 1.00 96.19 223 ASP A CA 1
ATOM 1776 C C . ASP A 1 223 ? -8.830 -3.358 -17.162 1.00 96.19 223 ASP A C 1
ATOM 1778 O O . ASP A 1 223 ? -9.779 -2.625 -16.892 1.00 96.19 223 ASP A O 1
ATOM 1782 N N . VAL A 1 224 ? -7.830 -3.568 -16.299 1.00 96.69 224 VAL A N 1
ATOM 1783 C CA . VAL A 1 224 ? -7.746 -2.933 -14.977 1.00 96.69 224 VAL A CA 1
ATOM 1784 C C . VAL A 1 224 ? -7.069 -1.564 -15.115 1.00 96.69 224 VAL A C 1
ATOM 1786 O O . VAL A 1 224 ? -5.894 -1.502 -15.491 1.00 96.69 224 VAL A O 1
ATOM 1789 N N . PRO A 1 225 ? -7.760 -0.447 -14.817 1.00 95.38 225 PRO A N 1
ATOM 1790 C CA . PRO A 1 225 ? -7.148 0.872 -14.728 1.00 95.38 225 PRO A CA 1
ATOM 1791 C C . PRO A 1 225 ? -5.832 0.878 -13.943 1.00 95.38 225 PRO A C 1
ATOM 1793 O O . PRO A 1 225 ? -5.724 0.307 -12.859 1.00 95.38 225 PRO A O 1
ATOM 1796 N N . GLY A 1 226 ? -4.829 1.535 -14.529 1.00 92.56 226 GLY A N 1
ATOM 1797 C CA . GLY A 1 226 ? -3.488 1.665 -13.963 1.00 92.56 226 GLY A CA 1
ATOM 1798 C C . GLY A 1 226 ? -2.556 0.469 -14.194 1.00 92.56 226 GLY A C 1
ATOM 1799 O O . GLY A 1 226 ? -1.373 0.568 -13.884 1.00 92.56 226 GLY A O 1
ATOM 1800 N N . SER A 1 227 ? -3.010 -0.615 -14.836 1.00 96.00 227 SER A N 1
ATOM 1801 C CA . SER A 1 227 ? -2.100 -1.670 -15.314 1.00 96.00 227 SER A CA 1
ATOM 1802 C C . SER A 1 227 ? -1.227 -1.191 -16.483 1.00 96.00 227 SER A C 1
ATOM 1804 O O . SER A 1 227 ? -0.053 -1.549 -16.595 1.00 96.00 227 SER A O 1
ATOM 1806 N N . ARG A 1 228 ? -1.770 -0.306 -17.328 1.00 95.25 228 ARG A N 1
ATOM 1807 C CA . ARG A 1 228 ? -1.064 0.346 -18.441 1.00 95.25 228 ARG A CA 1
ATOM 1808 C C . ARG A 1 228 ? -0.478 1.685 -18.022 1.00 95.25 228 ARG A C 1
ATOM 1810 O O . ARG A 1 228 ? -1.143 2.498 -17.387 1.00 95.25 228 ARG A O 1
ATOM 1817 N N . HIS A 1 229 ? 0.748 1.939 -18.465 1.00 93.75 229 HIS A N 1
ATOM 1818 C CA . HIS A 1 229 ? 1.499 3.138 -18.116 1.00 93.75 229 HIS A CA 1
ATOM 1819 C C . HIS A 1 229 ? 2.052 3.826 -19.363 1.00 93.75 229 HIS A C 1
ATOM 1821 O O . HIS A 1 229 ? 2.557 3.177 -20.277 1.00 93.75 229 HIS A O 1
ATOM 1827 N N . GLU A 1 230 ? 2.056 5.160 -19.366 1.00 94.44 230 GLU A N 1
ATOM 1828 C CA . GLU A 1 230 ? 2.841 5.915 -20.344 1.00 94.44 230 GLU A CA 1
ATOM 1829 C C . GLU A 1 230 ? 4.328 5.571 -20.196 1.00 94.44 230 GLU A C 1
ATOM 1831 O O . GLU A 1 230 ? 4.890 5.659 -19.097 1.00 94.44 230 GLU A O 1
ATOM 1836 N N . LEU A 1 231 ? 4.990 5.212 -21.295 1.00 96.31 231 LEU A N 1
ATOM 1837 C CA . LEU A 1 231 ? 6.382 4.750 -21.265 1.00 96.31 231 LEU A CA 1
ATOM 1838 C C . LEU A 1 231 ? 7.390 5.874 -21.029 1.00 96.31 231 LEU A C 1
ATOM 1840 O O . LEU A 1 231 ? 8.451 5.627 -20.459 1.00 96.31 231 LEU A O 1
ATOM 1844 N N . ALA A 1 232 ? 7.049 7.105 -21.403 1.00 95.75 232 ALA A N 1
ATOM 1845 C CA . ALA A 1 232 ? 7.843 8.298 -21.158 1.00 95.75 232 ALA A CA 1
ATOM 1846 C C . ALA A 1 232 ? 6.917 9.432 -20.709 1.00 95.75 232 ALA A C 1
ATOM 1848 O O . ALA A 1 232 ? 5.990 9.785 -21.427 1.00 95.75 232 ALA A O 1
ATOM 1849 N N . MET A 1 233 ? 7.174 10.005 -19.533 1.00 93.06 233 MET A N 1
ATOM 1850 C CA . MET A 1 233 ? 6.307 11.025 -18.932 1.00 93.06 233 MET A CA 1
ATOM 1851 C C . MET A 1 233 ? 7.132 12.208 -18.433 1.00 93.06 233 MET A C 1
ATOM 1853 O O . MET A 1 233 ? 8.229 12.033 -17.895 1.00 93.06 233 MET A O 1
ATOM 1857 N N . LYS A 1 234 ? 6.598 13.420 -18.594 1.00 91.44 234 LYS A N 1
ATOM 1858 C CA . LYS A 1 234 ? 7.156 14.628 -17.982 1.00 91.44 234 LYS A CA 1
ATOM 1859 C C . LYS A 1 234 ? 6.698 14.698 -16.525 1.00 91.44 234 LYS A C 1
ATOM 1861 O O . LYS A 1 234 ? 5.508 14.596 -16.264 1.00 91.44 234 LYS A O 1
ATOM 1866 N N . LEU A 1 235 ? 7.632 14.895 -15.600 1.00 84.44 235 LEU A N 1
ATOM 1867 C CA . LEU A 1 235 ? 7.297 15.208 -14.209 1.00 84.44 235 LEU A CA 1
ATOM 1868 C C . LEU A 1 235 ? 7.155 16.723 -14.037 1.00 84.44 235 LEU A C 1
ATOM 1870 O O . LEU A 1 235 ? 7.836 17.490 -14.730 1.00 84.44 235 LEU A O 1
ATOM 1874 N N . ASP A 1 236 ? 6.296 17.148 -13.115 1.00 80.31 236 ASP A N 1
ATOM 1875 C CA . ASP A 1 236 ? 6.055 18.565 -12.850 1.00 80.31 236 ASP A CA 1
ATOM 1876 C C . ASP A 1 236 ? 7.355 19.309 -12.530 1.00 80.31 236 ASP A C 1
ATOM 1878 O O . ASP A 1 236 ? 8.229 18.826 -11.811 1.00 80.31 236 ASP A O 1
ATOM 1882 N N . GLY A 1 237 ? 7.514 20.481 -13.148 1.00 80.94 237 GLY A N 1
ATOM 1883 C CA . GLY A 1 237 ? 8.720 21.302 -13.021 1.00 80.94 237 GLY A CA 1
ATOM 1884 C C . GLY A 1 237 ? 9.984 20.755 -13.706 1.00 80.94 237 GLY A C 1
ATOM 1885 O O . GLY A 1 237 ? 11.017 21.413 -13.636 1.00 80.94 237 GLY A O 1
ATOM 1886 N N . SER A 1 238 ? 9.945 19.600 -14.388 1.00 86.00 238 SER A N 1
ATOM 1887 C CA . SER A 1 238 ? 11.124 19.021 -15.057 1.00 86.00 238 SER A CA 1
ATOM 1888 C C . SER A 1 238 ? 11.098 19.193 -16.573 1.00 86.00 238 SER A C 1
ATOM 1890 O O . SER A 1 238 ? 10.118 18.850 -17.223 1.00 86.00 238 SER A O 1
ATOM 1892 N N . ASP A 1 239 ? 12.216 19.596 -17.180 1.00 91.62 239 ASP A N 1
ATOM 1893 C CA . ASP A 1 239 ? 12.390 19.600 -18.645 1.00 91.62 239 ASP A CA 1
ATOM 1894 C C . ASP A 1 239 ? 12.736 18.222 -19.229 1.00 91.62 239 ASP A C 1
ATOM 1896 O O . ASP A 1 239 ? 13.101 18.093 -20.401 1.00 91.62 239 ASP A O 1
ATOM 1900 N N . ASN A 1 240 ? 12.649 17.169 -18.416 1.00 94.75 240 ASN A N 1
ATOM 1901 C CA . ASN A 1 240 ? 12.959 15.808 -18.825 1.00 94.75 240 ASN A CA 1
ATOM 1902 C C . ASN A 1 240 ? 11.705 14.948 -18.944 1.00 94.75 240 ASN A C 1
ATOM 1904 O O . ASN A 1 240 ? 10.752 15.083 -18.180 1.00 94.75 240 ASN A O 1
ATOM 1908 N N . LEU A 1 241 ? 11.776 14.004 -19.874 1.00 95.06 241 LEU A N 1
ATOM 1909 C CA . LEU A 1 241 ? 10.907 12.846 -19.956 1.00 95.06 241 LEU A CA 1
ATOM 1910 C C . LEU A 1 241 ? 11.586 11.690 -19.221 1.00 95.06 241 LEU A C 1
ATOM 1912 O O . LEU A 1 241 ? 12.742 11.361 -19.498 1.00 95.06 241 LEU A O 1
ATOM 1916 N N . TYR A 1 242 ? 10.876 11.095 -18.273 1.00 95.81 242 TYR A N 1
ATOM 1917 C CA . TYR A 1 242 ? 11.345 9.976 -17.466 1.00 95.81 242 TYR A CA 1
ATOM 1918 C C . TYR A 1 242 ? 10.735 8.688 -17.994 1.00 95.81 242 TYR A C 1
ATOM 1920 O O . TYR A 1 242 ? 9.511 8.586 -18.144 1.00 95.81 242 TYR A O 1
ATOM 1928 N N . PHE A 1 243 ? 11.600 7.715 -18.266 1.00 97.69 243 PHE A N 1
ATOM 1929 C CA . PHE A 1 243 ? 11.176 6.416 -18.757 1.00 97.69 243 PHE A CA 1
ATOM 1930 C C . PHE A 1 243 ? 10.602 5.567 -17.623 1.00 97.69 243 PHE A C 1
ATOM 1932 O O . PHE A 1 243 ? 11.080 5.624 -16.489 1.00 97.69 243 PHE A O 1
ATOM 1939 N N . LEU A 1 244 ? 9.569 4.790 -17.938 1.00 97.69 244 LEU A N 1
ATOM 1940 C CA . LEU A 1 244 ? 8.939 3.852 -17.014 1.00 97.69 244 LEU A CA 1
ATOM 1941 C C . LEU A 1 244 ? 9.945 2.796 -16.538 1.00 97.69 244 LEU A C 1
ATOM 1943 O O . LEU A 1 244 ? 10.761 2.307 -17.314 1.00 97.69 244 LEU A O 1
ATOM 1947 N N . GLY A 1 245 ? 9.870 2.399 -15.276 1.00 96.81 245 GLY A N 1
ATOM 1948 C CA . GLY A 1 245 ? 10.702 1.347 -14.710 1.00 96.81 245 GLY A CA 1
ATOM 1949 C C . GLY A 1 245 ? 11.922 1.850 -13.945 1.00 96.81 245 GLY A C 1
ATOM 1950 O O . GLY A 1 245 ? 12.532 2.889 -14.216 1.00 96.81 245 GLY A O 1
ATOM 1951 N N . LYS A 1 246 ? 12.283 1.072 -12.931 1.00 95.19 246 LYS A N 1
ATOM 1952 C CA . LYS A 1 246 ? 13.414 1.303 -12.045 1.00 95.19 246 LYS A CA 1
ATOM 1953 C C . LYS A 1 246 ? 14.707 1.304 -12.849 1.00 95.19 246 LYS A C 1
ATOM 1955 O O . LYS A 1 246 ? 15.073 0.315 -13.472 1.00 95.19 246 LYS A O 1
ATOM 1960 N N . GLY A 1 247 ? 15.424 2.422 -12.786 1.00 94.25 247 GLY A N 1
ATOM 1961 C CA . GLY A 1 247 ? 16.705 2.573 -13.476 1.00 94.25 247 GLY A CA 1
ATOM 1962 C C . GLY A 1 247 ? 16.596 2.812 -14.984 1.00 94.25 247 GLY A C 1
ATOM 1963 O O . GLY A 1 247 ? 17.627 2.859 -15.646 1.00 94.25 247 GLY A O 1
ATOM 1964 N N . SER A 1 248 ? 15.396 3.027 -15.536 1.00 95.44 248 SER A N 1
ATOM 1965 C CA . SER A 1 248 ? 15.211 3.264 -16.977 1.00 95.44 248 SER A CA 1
ATOM 1966 C C . SER A 1 248 ? 15.716 4.630 -17.459 1.00 95.44 248 SER A C 1
ATOM 1968 O O . SER A 1 248 ? 15.878 4.851 -18.657 1.00 95.44 248 SER A O 1
ATOM 1970 N N . GLY A 1 249 ? 16.019 5.545 -16.535 1.00 94.69 249 GLY A N 1
ATOM 1971 C CA . GLY A 1 249 ? 16.643 6.828 -16.841 1.00 94.69 249 GLY A CA 1
ATOM 1972 C C . GLY A 1 249 ? 15.679 7.878 -17.401 1.00 94.69 249 GLY A C 1
ATOM 1973 O O . GLY A 1 249 ? 14.472 7.849 -17.164 1.00 94.69 249 GLY A O 1
ATOM 1974 N N . ARG A 1 250 ? 16.246 8.869 -18.097 1.00 95.50 250 ARG A N 1
ATOM 1975 C CA . ARG A 1 250 ? 15.524 10.039 -18.615 1.00 95.50 250 ARG A CA 1
ATOM 1976 C C . ARG A 1 250 ? 16.153 10.591 -19.891 1.00 95.50 250 ARG A C 1
ATOM 1978 O O . ARG A 1 250 ? 17.334 10.363 -20.163 1.00 95.50 250 ARG A O 1
ATOM 1985 N N . VAL A 1 251 ? 15.388 11.392 -20.626 1.00 96.19 251 VAL A N 1
ATOM 1986 C CA . VAL A 1 251 ? 15.864 12.207 -21.750 1.00 96.19 251 VAL A CA 1
ATOM 1987 C C . VAL A 1 251 ? 15.341 13.636 -21.630 1.00 96.19 251 VAL A C 1
ATOM 1989 O O . VAL A 1 251 ? 14.209 13.854 -21.216 1.00 96.19 251 VAL A O 1
ATOM 1992 N N . SER A 1 252 ? 16.162 14.629 -21.972 1.00 95.38 252 SER A N 1
ATOM 1993 C CA . SER A 1 252 ? 15.702 16.022 -22.025 1.00 95.38 252 SER A CA 1
ATOM 1994 C C . SER A 1 252 ? 14.711 16.202 -23.176 1.00 95.38 252 SER A C 1
ATOM 1996 O O . SER A 1 252 ? 15.004 15.794 -24.301 1.00 95.38 252 SER A O 1
ATOM 1998 N N . LYS A 1 253 ? 13.563 16.835 -22.908 1.00 90.69 253 LYS A N 1
ATOM 1999 C CA . LYS A 1 253 ? 12.478 17.033 -23.880 1.00 90.69 253 LYS A CA 1
ATOM 2000 C C . LYS A 1 253 ? 12.925 17.838 -25.106 1.00 90.69 253 LYS A C 1
ATOM 2002 O O . LYS A 1 253 ? 12.502 17.534 -26.211 1.00 90.69 253 LYS A O 1
ATOM 2007 N N . GLY A 1 254 ? 13.789 18.837 -24.920 1.00 90.75 254 GLY A N 1
ATOM 2008 C CA . GLY A 1 254 ? 14.314 19.673 -26.010 1.00 90.75 254 GLY A CA 1
ATOM 2009 C C . GLY A 1 254 ? 15.486 19.053 -26.777 1.00 90.75 254 GLY A C 1
ATOM 2010 O O . GLY A 1 254 ? 16.048 19.684 -27.667 1.00 90.75 254 GLY A O 1
ATOM 2011 N N . SER A 1 255 ? 15.913 17.839 -26.420 1.00 94.12 255 SER A N 1
ATOM 2012 C CA . SER A 1 255 ? 17.036 17.190 -27.087 1.00 94.12 255 SER A CA 1
ATOM 2013 C C . SER A 1 255 ? 16.641 16.688 -28.474 1.00 94.12 255 SER A C 1
ATOM 2015 O O . SER A 1 255 ? 15.639 15.996 -28.617 1.00 94.12 255 SER A O 1
ATOM 2017 N N . LYS A 1 256 ? 17.521 16.873 -29.466 1.00 94.88 256 LYS A N 1
ATOM 2018 C CA . LYS A 1 256 ? 17.420 16.204 -30.780 1.00 94.88 256 LYS A CA 1
ATOM 2019 C C . LYS A 1 256 ? 17.360 14.668 -30.697 1.00 94.88 256 LYS A C 1
ATOM 2021 O O . LYS A 1 256 ? 16.967 14.015 -31.652 1.00 94.88 256 LYS A O 1
ATOM 2026 N N . ASN A 1 257 ? 17.761 14.097 -29.557 1.00 93.44 257 ASN A N 1
ATOM 2027 C CA . ASN A 1 257 ? 17.735 12.659 -29.299 1.00 93.44 257 ASN A CA 1
ATOM 2028 C C . ASN A 1 257 ? 16.486 12.208 -28.517 1.00 93.44 257 ASN A C 1
ATOM 2030 O O . ASN A 1 257 ? 16.417 11.035 -28.157 1.00 93.44 257 ASN A O 1
ATOM 2034 N N . ALA A 1 258 ? 15.536 13.100 -28.209 1.00 94.19 258 ALA A N 1
ATOM 2035 C CA . ALA A 1 258 ? 14.334 12.754 -27.450 1.00 94.19 258 ALA A CA 1
ATOM 2036 C C . ALA A 1 258 ? 13.490 11.700 -28.176 1.00 94.19 258 ALA A C 1
ATOM 2038 O O . ALA A 1 258 ? 13.316 10.601 -27.654 1.00 94.19 258 ALA A O 1
ATOM 2039 N N . GLU A 1 259 ? 13.049 11.998 -29.399 1.00 95.56 259 GLU A N 1
ATOM 2040 C CA . GLU A 1 259 ? 12.217 11.090 -30.197 1.00 95.56 259 GLU A CA 1
ATOM 2041 C C . GLU A 1 259 ? 12.915 9.749 -30.496 1.00 95.56 259 GLU A C 1
ATOM 2043 O O . GLU A 1 259 ? 12.315 8.711 -30.205 1.00 95.56 259 GLU A O 1
ATOM 2048 N N . PRO A 1 260 ? 14.190 9.703 -30.955 1.00 96.94 260 PRO A N 1
ATOM 2049 C CA . PRO A 1 260 ? 14.880 8.429 -31.162 1.00 96.94 260 PRO A CA 1
ATOM 2050 C C . PRO A 1 260 ? 14.959 7.560 -29.903 1.00 96.94 260 PRO A C 1
ATOM 2052 O O . PRO A 1 260 ? 14.753 6.350 -29.984 1.00 96.94 260 PRO A O 1
ATOM 2055 N N . LYS A 1 261 ? 15.230 8.162 -28.735 1.00 96.94 261 LYS A N 1
ATOM 2056 C CA . LYS A 1 261 ? 15.315 7.424 -27.466 1.00 96.94 261 LYS A CA 1
ATOM 2057 C C . LYS A 1 261 ? 13.959 6.901 -27.007 1.00 96.94 261 LYS A C 1
ATOM 2059 O O . LYS A 1 261 ? 13.903 5.805 -26.462 1.00 96.94 261 LYS A O 1
ATOM 2064 N N . ILE A 1 262 ? 12.884 7.658 -27.222 1.00 96.75 262 ILE A N 1
ATOM 2065 C CA . ILE A 1 262 ? 11.523 7.199 -26.921 1.00 96.75 262 ILE A CA 1
ATOM 2066 C C . ILE A 1 262 ? 11.175 6.000 -27.808 1.00 96.75 262 ILE A C 1
ATOM 2068 O O . ILE A 1 262 ? 10.812 4.956 -27.279 1.00 96.75 262 ILE A O 1
ATOM 2072 N N . ALA A 1 263 ? 11.405 6.090 -29.120 1.00 97.44 263 ALA A N 1
ATOM 2073 C CA . ALA A 1 263 ? 11.134 4.994 -30.054 1.00 97.44 263 ALA A CA 1
ATOM 2074 C C . ALA A 1 263 ? 12.002 3.744 -29.791 1.00 97.44 263 ALA A C 1
ATOM 2076 O O . ALA A 1 263 ? 11.580 2.603 -29.993 1.00 97.44 263 ALA A O 1
ATOM 2077 N N . GLU A 1 264 ? 13.251 3.920 -29.354 1.00 97.62 264 GLU A N 1
ATOM 2078 C CA . GLU A 1 264 ? 14.093 2.818 -28.876 1.00 97.62 264 GLU A CA 1
ATOM 2079 C C . GLU A 1 264 ? 13.510 2.171 -27.613 1.00 97.62 264 GLU A C 1
ATOM 2081 O O . GLU A 1 264 ? 13.397 0.945 -27.541 1.00 97.62 264 GLU A O 1
ATOM 2086 N N . PHE A 1 265 ? 13.093 2.986 -26.644 1.00 98.06 265 PHE A N 1
ATOM 2087 C CA . PHE A 1 265 ? 12.511 2.513 -25.394 1.00 98.06 265 PHE A CA 1
ATOM 2088 C C . PHE A 1 265 ? 11.175 1.782 -25.610 1.00 98.06 265 PHE A C 1
ATOM 2090 O O . PHE A 1 265 ? 10.946 0.729 -25.018 1.00 98.06 265 PHE A O 1
ATOM 2097 N N . GLU A 1 266 ? 10.331 2.272 -26.518 1.00 97.94 266 GLU A N 1
ATOM 2098 C CA . GLU A 1 266 ? 9.092 1.612 -26.942 1.00 97.94 266 GLU A CA 1
ATOM 2099 C C . GLU A 1 266 ? 9.363 0.230 -27.545 1.00 97.94 266 GLU A C 1
ATOM 2101 O O . GLU A 1 266 ? 8.751 -0.754 -27.129 1.00 97.94 266 GLU A O 1
ATOM 2106 N N . ARG A 1 267 ? 10.332 0.118 -28.466 1.00 98.12 267 ARG A N 1
ATOM 2107 C CA . ARG A 1 267 ? 10.738 -1.179 -29.042 1.00 98.12 267 ARG A CA 1
ATOM 2108 C C . ARG A 1 267 ? 11.253 -2.141 -27.975 1.00 98.12 267 ARG A C 1
ATOM 2110 O O . ARG A 1 267 ? 10.887 -3.316 -27.989 1.00 98.12 267 ARG A O 1
ATOM 2117 N N . LYS A 1 268 ? 12.060 -1.648 -27.028 1.00 97.75 268 LYS A N 1
ATOM 2118 C CA . LYS A 1 268 ? 12.521 -2.435 -25.875 1.00 97.75 268 LYS A CA 1
ATOM 2119 C C . LYS A 1 268 ? 11.338 -2.956 -25.056 1.00 97.75 268 LYS A C 1
ATOM 2121 O O . LYS A 1 268 ? 11.326 -4.131 -24.699 1.00 97.75 268 LYS A O 1
ATOM 2126 N N . TYR A 1 269 ? 10.352 -2.108 -24.771 1.00 98.00 269 TYR A N 1
ATOM 2127 C CA . TYR A 1 269 ? 9.180 -2.499 -23.992 1.00 98.00 269 TYR A CA 1
ATOM 2128 C C . TYR A 1 269 ? 8.325 -3.549 -24.713 1.00 98.00 269 TYR A C 1
ATOM 2130 O O . TYR A 1 269 ? 7.937 -4.539 -24.097 1.00 98.00 269 TYR A O 1
ATOM 2138 N N . GLN A 1 270 ? 8.112 -3.415 -26.027 1.00 97.56 270 GLN A N 1
ATOM 2139 C CA . GLN A 1 270 ? 7.402 -4.440 -26.807 1.00 97.56 270 GLN A CA 1
ATOM 2140 C C . GLN A 1 270 ? 8.137 -5.788 -26.809 1.00 97.56 270 GLN A C 1
ATOM 2142 O O . GLN A 1 270 ? 7.504 -6.832 -26.663 1.00 97.56 270 GLN A O 1
ATOM 2147 N N . ALA A 1 271 ? 9.471 -5.783 -26.905 1.00 96.94 271 ALA A N 1
ATOM 2148 C CA . ALA A 1 271 ? 10.266 -7.007 -26.812 1.00 96.94 271 ALA A CA 1
ATOM 2149 C C . ALA A 1 271 ? 10.159 -7.677 -25.429 1.00 96.94 271 ALA A C 1
ATOM 2151 O O . ALA A 1 271 ? 10.125 -8.901 -25.344 1.00 96.94 271 ALA A O 1
ATOM 2152 N N . ILE A 1 272 ? 10.084 -6.892 -24.348 1.00 96.62 272 ILE A N 1
ATOM 2153 C CA . ILE A 1 272 ? 9.827 -7.413 -22.998 1.00 96.62 272 ILE A CA 1
ATOM 2154 C C . ILE A 1 272 ? 8.428 -8.028 -22.929 1.00 96.62 272 ILE A C 1
ATOM 2156 O O . ILE A 1 272 ? 8.299 -9.169 -22.497 1.00 96.62 272 ILE A O 1
ATOM 2160 N N . LYS A 1 273 ? 7.395 -7.327 -23.411 1.00 96.06 273 LYS A N 1
ATOM 2161 C CA . LYS A 1 273 ? 6.020 -7.848 -23.427 1.00 96.06 273 LYS A CA 1
ATOM 2162 C C . LYS A 1 273 ? 5.902 -9.185 -24.162 1.00 96.06 273 LYS A C 1
ATOM 2164 O O . LYS A 1 273 ? 5.255 -10.092 -23.650 1.00 96.06 273 LYS A O 1
ATOM 2169 N N . ALA A 1 274 ? 6.550 -9.330 -25.318 1.00 95.25 274 ALA A N 1
ATOM 2170 C CA . ALA A 1 274 ? 6.588 -10.600 -26.046 1.00 95.25 274 ALA A CA 1
ATOM 2171 C C . ALA A 1 274 ? 7.168 -11.742 -25.191 1.00 95.25 274 ALA A C 1
ATOM 2173 O O . ALA A 1 274 ? 6.564 -12.805 -25.100 1.00 95.25 274 ALA A O 1
ATOM 2174 N N . LYS A 1 275 ? 8.277 -11.500 -24.480 1.00 93.75 275 LYS A N 1
ATOM 2175 C CA . LYS A 1 275 ? 8.875 -12.502 -23.581 1.00 93.75 275 LYS A CA 1
ATOM 2176 C C . LYS A 1 275 ? 7.984 -12.847 -22.386 1.00 93.75 275 LYS A C 1
ATOM 2178 O O . LYS A 1 275 ? 7.948 -13.999 -21.970 1.00 93.75 275 LYS A O 1
ATOM 2183 N N . VAL A 1 276 ? 7.272 -11.864 -21.829 1.00 93.00 276 VAL A N 1
ATOM 2184 C CA . VAL A 1 276 ? 6.302 -12.100 -20.745 1.00 93.00 276 VAL A CA 1
ATOM 2185 C C . VAL A 1 276 ? 5.158 -12.993 -21.231 1.00 93.00 276 VAL A C 1
ATOM 2187 O O . VAL A 1 276 ? 4.830 -13.965 -20.558 1.00 93.00 276 VAL A O 1
ATOM 2190 N N . LEU A 1 277 ? 4.606 -12.721 -22.419 1.00 90.06 277 LEU A N 1
ATOM 2191 C CA . LEU A 1 277 ? 3.549 -13.532 -23.041 1.00 90.06 277 LEU A CA 1
ATOM 2192 C C . LEU A 1 277 ? 3.978 -14.980 -23.308 1.00 90.06 277 LEU A C 1
ATOM 2194 O O . LEU A 1 277 ? 3.180 -15.897 -23.141 1.00 90.06 277 LEU A O 1
ATOM 2198 N N . GLU A 1 278 ? 5.229 -15.190 -23.714 1.00 87.50 278 GLU A N 1
ATOM 2199 C CA . GLU A 1 278 ? 5.789 -16.524 -23.962 1.00 87.50 278 GLU A CA 1
ATOM 2200 C C . GLU A 1 278 ? 6.063 -17.316 -22.669 1.00 87.50 278 GLU A C 1
ATOM 2202 O O . GLU A 1 278 ? 6.373 -18.506 -22.742 1.00 87.50 278 GLU A O 1
ATOM 2207 N N . GLY A 1 279 ? 5.916 -16.678 -21.500 1.00 74.50 279 GLY A N 1
ATOM 2208 C CA . GLY A 1 279 ? 6.272 -17.228 -20.200 1.00 74.50 279 GLY A CA 1
ATOM 2209 C C . GLY A 1 279 ? 7.787 -17.354 -20.085 1.00 74.50 279 GLY A C 1
ATOM 2210 O O . GLY A 1 279 ? 8.342 -18.380 -20.473 1.00 74.50 279 GLY A O 1
ATOM 2211 N N . TYR A 1 280 ? 8.454 -16.306 -19.579 1.00 54.97 280 TYR A N 1
ATOM 2212 C CA . TYR A 1 280 ? 9.898 -16.297 -19.292 1.00 54.97 280 TYR A CA 1
ATOM 2213 C C . TYR A 1 280 ? 10.331 -17.654 -18.700 1.00 54.97 280 TYR A C 1
ATOM 2215 O O . TYR A 1 280 ? 9.960 -17.981 -17.573 1.00 54.97 280 TYR A O 1
ATOM 2223 N N . LYS A 1 281 ? 11.067 -18.447 -19.490 1.00 46.41 281 LYS A N 1
ATOM 2224 C CA . LYS A 1 281 ? 11.714 -19.686 -19.038 1.00 46.41 281 LYS A CA 1
ATOM 2225 C C . LYS A 1 281 ? 12.966 -19.377 -18.234 1.00 46.41 281 LYS A C 1
ATOM 2227 O O . LYS A 1 281 ? 13.685 -18.427 -18.624 1.00 46.41 281 LYS A O 1
#